Protein AF-A0A9D8RY79-F1 (afdb_monomer_lite)

pLDDT: mean 70.09, std 16.4, range [32.34, 92.25]

Foldseek 3Di:
DVPVVLVVVLVVLCVVLVVVVVVPDDPDDDPVVVVVVLVVDLVSVVVVVVSVLVNVCSVCVVVVNNVVSVVVVCVVVVVSVVVCVVVVCCCVVVVLVVLQVVLVVVLVVLVVVLVVLVVLLVVLVVVLPPPPPDDPVRNVVSVVVNVVSVVVNVVSVVVSVVSLVSHDPVVVVVCVVVVPPPDDPDDDDDDDDPPPPPPPDDDDDD

Secondary structure (DSSP, 8-state):
-HHHHHHHHHHHHHHHHHHHHHHHS-TT--HHHHHHHHHHSHHHHHHHHHHHHHHHHHHHHHTT-HHHHHHHHHHHHHHHHHHHHHH-THHHHHHHHHHHHHHHHHHHHHHHHHHHHHHHHHHHHHHHHS-----HHHHHHHHHHHHHHHHHHHHHHHHHHHHHHTS-HHHHHHHHHHHS-SS---S--S----------------

Sequence (206 aa):
MANSDIVIIGAISGLLVGFFLGRLTPKNMGIYVFLRKIYTNLDNFILLISVIVVISSIYCATIGKMEVFASVTINIFGSIVFSWLLTKKSSKIEFKEQEEELALRSYRHINYIESAANTAYKKIEQYLHEDVQLDENAKLMLNSAMDQIKYIQGGINTCKMDWHDMLSDEEKEHYKSSSDDDGSLDETYGTVDVVFPDTGVNQEDA

Radius of gyration: 34.03 Å; chains: 1; bounding box: 73×41×95 Å

Structure (mmCIF, N/CA/C/O backbone):
data_AF-A0A9D8RY79-F1
#
_entry.id   AF-A0A9D8RY79-F1
#
loop_
_atom_site.group_PDB
_atom_site.id
_atom_site.type_symbol
_atom_site.label_atom_id
_atom_site.label_alt_id
_atom_site.label_comp_id
_atom_site.label_asym_id
_atom_site.label_entity_id
_atom_site.label_seq_id
_atom_site.pdbx_PDB_ins_code
_atom_site.Cartn_x
_atom_site.Cartn_y
_atom_site.Cartn_z
_atom_site.occupancy
_atom_site.B_iso_or_equiv
_atom_site.auth_seq_id
_atom_site.auth_comp_id
_atom_site.auth_asym_id
_atom_site.auth_atom_id
_atom_site.pdbx_PDB_model_num
ATOM 1 N N . MET A 1 1 ? 38.298 -12.002 -55.864 1.00 47.72 1 MET A N 1
ATOM 2 C CA . MET A 1 1 ? 36.824 -12.111 -55.857 1.00 47.72 1 MET A CA 1
ATOM 3 C C . MET A 1 1 ? 36.197 -11.673 -54.531 1.00 47.72 1 MET A C 1
ATOM 5 O O . MET A 1 1 ? 35.171 -11.031 -54.585 1.00 47.72 1 MET A O 1
ATOM 9 N N . ALA A 1 2 ? 36.826 -11.875 -53.363 1.00 50.69 2 ALA A N 1
ATOM 10 C CA . ALA A 1 2 ? 36.231 -11.500 -52.067 1.00 50.69 2 ALA A CA 1
ATOM 11 C C . ALA A 1 2 ? 35.995 -9.986 -51.820 1.00 50.69 2 ALA A C 1
ATOM 13 O O . ALA A 1 2 ? 35.077 -9.625 -51.095 1.00 50.69 2 ALA A O 1
ATOM 14 N N . ASN A 1 3 ? 36.782 -9.083 -52.423 1.00 55.97 3 ASN A N 1
ATOM 15 C CA . ASN A 1 3 ? 36.668 -7.642 -52.139 1.00 55.97 3 ASN A CA 1
ATOM 16 C C . ASN A 1 3 ? 35.466 -6.961 -52.815 1.00 55.97 3 ASN A C 1
ATOM 18 O O . ASN A 1 3 ? 34.963 -5.977 -52.282 1.00 55.97 3 ASN A O 1
ATOM 22 N N . SER A 1 4 ? 34.999 -7.451 -53.970 1.00 55.12 4 SER A N 1
ATOM 23 C CA . SER A 1 4 ? 33.839 -6.866 -54.663 1.00 55.12 4 SER A CA 1
ATOM 24 C C . SER A 1 4 ? 32.546 -7.131 -53.904 1.00 55.12 4 SER A C 1
ATOM 26 O O . SER A 1 4 ? 31.726 -6.231 -53.753 1.00 55.12 4 SER A O 1
ATOM 28 N N . ASP A 1 5 ? 32.403 -8.334 -53.358 1.00 54.84 5 ASP A N 1
ATOM 29 C CA . ASP A 1 5 ? 31.172 -8.769 -52.699 1.00 54.84 5 ASP A CA 1
ATOM 30 C C . ASP A 1 5 ? 30.990 -8.047 -51.356 1.00 54.84 5 ASP A C 1
ATOM 32 O O . ASP A 1 5 ? 29.888 -7.625 -51.014 1.00 54.84 5 ASP A O 1
ATOM 36 N N . ILE A 1 6 ? 32.094 -7.781 -50.649 1.00 58.88 6 ILE A N 1
ATOM 37 C CA . ILE A 1 6 ? 32.116 -6.976 -49.419 1.00 58.88 6 ILE A CA 1
A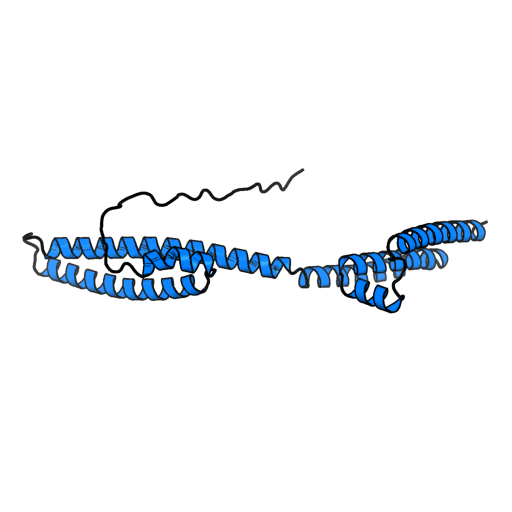TOM 38 C C . ILE A 1 6 ? 31.671 -5.532 -49.688 1.00 58.88 6 ILE A C 1
ATOM 40 O O . ILE A 1 6 ? 30.885 -4.971 -48.923 1.00 58.88 6 ILE A O 1
ATOM 44 N N . VAL A 1 7 ? 32.145 -4.928 -50.781 1.00 61.75 7 VAL A N 1
ATOM 45 C CA . VAL A 1 7 ? 31.776 -3.553 -51.152 1.00 61.75 7 VAL A CA 1
ATOM 46 C C . VAL A 1 7 ? 30.303 -3.476 -51.552 1.00 61.75 7 VAL A C 1
ATOM 48 O O . VAL A 1 7 ? 29.615 -2.533 -51.167 1.00 61.75 7 VAL A O 1
ATOM 51 N N . ILE A 1 8 ? 29.797 -4.482 -52.267 1.00 66.75 8 ILE A N 1
ATOM 52 C CA . ILE A 1 8 ? 28.393 -4.551 -52.688 1.00 66.75 8 ILE A CA 1
ATOM 53 C C . ILE A 1 8 ? 27.470 -4.718 -51.475 1.00 66.75 8 ILE A C 1
ATOM 55 O O . ILE A 1 8 ? 26.489 -3.986 -51.350 1.00 66.75 8 ILE A O 1
ATOM 59 N N . ILE A 1 9 ? 27.801 -5.618 -50.545 1.00 66.38 9 ILE A N 1
ATOM 60 C CA . ILE A 1 9 ? 27.003 -5.839 -49.331 1.00 66.38 9 ILE A CA 1
ATOM 61 C C . ILE A 1 9 ? 27.017 -4.589 -48.443 1.00 66.38 9 ILE A C 1
ATOM 63 O O . ILE A 1 9 ? 25.953 -4.147 -48.013 1.00 66.38 9 ILE A O 1
ATOM 67 N N . GLY A 1 10 ? 28.186 -3.970 -48.241 1.00 66.31 10 GLY A N 1
ATOM 68 C CA . GLY A 1 10 ? 28.314 -2.722 -47.483 1.00 66.31 10 GLY A CA 1
ATOM 69 C C . GLY A 1 10 ? 27.538 -1.556 -48.107 1.00 66.31 10 GLY A C 1
ATOM 70 O O . GLY A 1 10 ? 26.912 -0.770 -47.391 1.00 66.31 10 GLY A O 1
ATOM 71 N N . ALA A 1 11 ? 27.521 -1.466 -49.440 1.00 66.12 11 ALA A N 1
ATOM 72 C CA . ALA A 1 11 ? 26.749 -0.460 -50.162 1.00 66.12 11 ALA A CA 1
ATOM 73 C C . ALA A 1 11 ? 25.240 -0.676 -49.992 1.00 66.12 11 ALA A C 1
ATOM 75 O O . ALA A 1 11 ? 24.530 0.275 -49.677 1.00 66.12 11 ALA A O 1
ATOM 76 N N . ILE A 1 12 ? 24.754 -1.914 -50.128 1.00 71.56 12 ILE A N 1
ATOM 77 C CA . ILE A 1 12 ? 23.329 -2.250 -49.977 1.00 71.56 12 ILE A CA 1
ATOM 78 C C . ILE A 1 12 ? 22.862 -2.018 -48.534 1.00 71.56 12 ILE A C 1
ATOM 80 O O . ILE A 1 12 ? 21.813 -1.407 -48.320 1.00 71.56 12 ILE A O 1
ATOM 84 N N . SER A 1 13 ? 23.650 -2.428 -47.535 1.00 64.12 13 SER A N 1
ATOM 85 C CA . SER A 1 13 ? 23.324 -2.193 -46.124 1.00 64.12 13 SER A CA 1
ATOM 86 C C . SER A 1 13 ? 23.344 -0.706 -45.769 1.00 64.12 13 SER A C 1
ATOM 88 O O . SER A 1 13 ? 22.459 -0.235 -45.059 1.00 64.12 13 SER A O 1
ATOM 90 N N . GLY A 1 14 ? 24.310 0.056 -46.295 1.00 66.12 14 GLY A N 1
ATOM 91 C CA . GLY A 1 14 ? 24.381 1.506 -46.102 1.00 66.12 14 GLY A CA 1
ATOM 92 C C . GLY A 1 14 ? 23.198 2.239 -46.738 1.00 66.12 14 GLY A C 1
ATOM 93 O O . GLY A 1 14 ? 22.661 3.170 -46.140 1.00 66.12 14 GLY A O 1
ATOM 94 N N . LEU A 1 15 ? 22.739 1.779 -47.906 1.00 69.56 15 LEU A N 1
ATOM 95 C CA . LEU A 1 15 ? 21.563 2.320 -48.593 1.00 69.56 15 LEU A CA 1
ATOM 96 C C . LEU A 1 15 ? 20.275 2.038 -47.813 1.00 69.56 15 LEU A C 1
ATOM 98 O O . LEU A 1 15 ? 19.454 2.938 -47.656 1.00 69.56 15 LEU A O 1
ATOM 102 N N . LEU A 1 16 ? 20.119 0.827 -47.268 1.00 65.81 16 LEU A N 1
ATOM 103 C CA . LEU A 1 16 ? 18.969 0.459 -46.436 1.00 65.81 16 LEU A CA 1
ATOM 104 C C . LEU A 1 16 ? 18.941 1.249 -45.124 1.00 65.81 16 LEU A C 1
ATOM 106 O O . LEU A 1 16 ? 17.920 1.846 -44.787 1.00 65.81 16 LEU A O 1
ATOM 110 N N . VAL A 1 17 ? 20.069 1.323 -44.417 1.00 64.62 17 VAL A N 1
ATOM 111 C CA . VAL A 1 17 ? 20.192 2.099 -43.174 1.00 64.62 17 VAL A CA 1
ATOM 112 C C . VAL A 1 17 ? 19.962 3.590 -43.435 1.00 64.62 17 VAL A C 1
ATOM 114 O O . VAL A 1 17 ? 19.202 4.230 -42.710 1.00 64.62 17 VAL A O 1
ATOM 117 N N . GLY A 1 18 ? 20.552 4.144 -44.498 1.00 65.00 18 GLY A N 1
ATOM 118 C CA . GLY A 1 18 ? 20.362 5.538 -44.900 1.00 65.00 18 GLY A CA 1
ATOM 119 C C . GLY A 1 18 ? 18.920 5.853 -45.304 1.00 65.00 18 GLY A C 1
ATOM 120 O O . GLY A 1 18 ? 18.397 6.905 -44.942 1.00 65.00 18 GLY A O 1
ATOM 121 N N . PHE A 1 19 ? 18.242 4.926 -45.984 1.00 67.94 19 PHE A N 1
ATOM 122 C CA . PHE A 1 19 ? 16.830 5.053 -46.344 1.00 67.94 19 PHE A CA 1
ATOM 123 C C . PHE A 1 19 ? 15.917 5.045 -45.108 1.00 67.94 19 PHE A C 1
ATOM 125 O O . PHE A 1 19 ? 15.025 5.888 -44.996 1.00 67.94 19 PHE A O 1
ATOM 132 N N . PHE A 1 20 ? 16.167 4.153 -44.145 1.00 59.25 20 PHE A N 1
ATOM 133 C CA . PHE A 1 20 ? 15.417 4.112 -42.886 1.00 59.25 20 PHE A CA 1
ATOM 134 C C . PHE A 1 20 ? 15.670 5.351 -42.016 1.00 59.25 20 PHE A C 1
ATOM 136 O O . PHE A 1 20 ? 14.717 5.960 -41.525 1.00 59.25 20 PHE A O 1
ATOM 143 N N . LEU A 1 21 ? 16.925 5.791 -41.890 1.00 56.72 21 LEU A N 1
ATOM 144 C CA . LEU A 1 21 ? 17.282 7.013 -41.161 1.00 56.72 21 LEU A CA 1
ATOM 145 C C . LEU A 1 21 ? 16.702 8.273 -41.820 1.00 56.72 21 LEU A C 1
ATOM 147 O O . LEU A 1 21 ? 16.221 9.160 -41.116 1.00 56.72 21 LEU A O 1
ATOM 151 N N . GLY A 1 22 ? 16.682 8.339 -43.154 1.00 57.09 22 GLY A N 1
ATOM 152 C CA . GLY A 1 22 ? 16.083 9.435 -43.923 1.00 57.09 22 GLY A CA 1
ATOM 153 C C . GLY A 1 22 ? 14.554 9.497 -43.835 1.00 57.09 22 GLY A C 1
ATOM 154 O O . GLY A 1 22 ? 13.968 10.568 -43.974 1.00 57.09 22 GLY A O 1
ATOM 155 N N . ARG A 1 23 ? 13.893 8.363 -43.572 1.00 61.25 23 ARG A N 1
ATOM 156 C CA . ARG A 1 23 ? 12.439 8.298 -43.362 1.00 61.25 23 ARG A CA 1
ATOM 157 C C . ARG A 1 23 ? 12.035 8.648 -41.926 1.00 61.25 23 ARG A C 1
ATOM 159 O O . ARG A 1 23 ? 10.941 9.163 -41.718 1.00 61.25 23 ARG A O 1
ATOM 166 N N . LEU A 1 24 ? 12.910 8.385 -40.953 1.00 55.56 24 LEU A N 1
ATOM 167 C CA . LEU A 1 24 ? 12.693 8.676 -39.530 1.00 55.56 24 LEU A CA 1
ATOM 168 C C . LEU A 1 24 ? 13.125 10.092 -39.119 1.00 55.56 24 LEU A C 1
ATOM 170 O O . LEU A 1 24 ? 12.699 10.588 -38.075 1.00 55.56 24 LEU A O 1
ATOM 174 N N . THR A 1 25 ? 13.953 10.765 -39.919 1.00 53.75 25 THR A N 1
ATOM 175 C CA . THR A 1 25 ? 14.357 12.150 -39.656 1.00 53.75 25 THR A CA 1
ATOM 176 C C . THR A 1 25 ? 13.259 13.120 -40.111 1.00 53.75 25 THR A C 1
ATOM 178 O O . THR A 1 25 ? 12.939 13.188 -41.299 1.00 53.75 25 THR A O 1
ATOM 181 N N . PRO A 1 26 ? 12.656 13.915 -39.205 1.00 54.50 26 PRO A N 1
ATOM 182 C CA . PRO A 1 26 ? 11.773 14.993 -39.627 1.00 54.50 26 PRO A CA 1
ATOM 183 C C . PRO A 1 26 ? 12.598 16.007 -40.428 1.00 54.50 26 PRO A C 1
ATOM 185 O O . PRO A 1 26 ? 13.645 16.457 -39.964 1.00 54.50 26 PRO A O 1
ATOM 188 N N . LYS A 1 27 ? 12.111 16.369 -41.622 1.00 54.19 27 LYS A N 1
ATOM 189 C CA . LYS A 1 27 ? 12.829 17.117 -42.675 1.00 54.19 27 LYS A CA 1
ATOM 190 C C . LYS A 1 27 ? 13.473 18.458 -42.271 1.00 54.19 27 LYS A C 1
ATOM 192 O O . LYS A 1 27 ? 14.173 19.022 -43.095 1.00 54.19 27 LYS A O 1
ATOM 197 N N . ASN A 1 28 ? 13.289 18.946 -41.041 1.00 54.97 28 ASN A N 1
ATOM 198 C CA . ASN A 1 28 ? 13.774 20.247 -40.563 1.00 54.97 28 ASN A CA 1
ATOM 199 C C . ASN A 1 28 ? 14.343 20.228 -39.123 1.00 54.97 28 ASN A C 1
ATOM 201 O O . ASN A 1 28 ? 14.249 21.230 -38.417 1.00 54.97 28 ASN A O 1
ATOM 205 N N . MET A 1 29 ? 14.921 19.121 -38.639 1.00 57.78 29 MET A N 1
ATOM 206 C CA . MET A 1 29 ? 15.649 19.129 -37.354 1.00 57.78 29 MET A CA 1
ATOM 207 C C . MET A 1 29 ? 17.159 19.021 -37.554 1.00 57.78 29 MET A C 1
ATOM 209 O O . MET A 1 29 ? 17.646 18.121 -38.231 1.00 57.78 29 MET A O 1
ATOM 213 N N . GLY A 1 30 ? 17.908 19.922 -36.912 1.00 62.78 30 GLY A N 1
ATOM 214 C CA . GLY A 1 30 ? 19.363 19.820 -36.837 1.00 62.78 30 GLY A CA 1
ATOM 215 C C . GLY A 1 30 ? 19.792 18.529 -36.134 1.00 62.78 30 GLY A C 1
ATOM 216 O O . GLY A 1 30 ? 19.158 18.104 -35.165 1.00 62.78 30 GLY A O 1
ATOM 217 N N . ILE A 1 31 ? 20.896 17.933 -36.597 1.00 61.12 31 ILE A N 1
ATOM 218 C CA . ILE A 1 31 ? 21.444 16.648 -36.118 1.00 61.12 31 ILE A CA 1
ATOM 219 C C . ILE A 1 31 ? 21.560 16.606 -34.584 1.00 61.12 31 ILE A C 1
ATOM 221 O O . ILE A 1 31 ? 21.260 15.589 -33.968 1.00 61.12 31 ILE A O 1
ATOM 225 N N . TYR A 1 32 ? 21.903 17.730 -33.948 1.00 60.62 32 TYR A N 1
ATOM 226 C CA . TYR A 1 32 ? 22.007 17.839 -32.490 1.00 60.62 32 TYR A CA 1
ATOM 227 C C . TYR A 1 32 ? 20.656 17.702 -31.761 1.00 60.62 32 TYR A C 1
ATOM 229 O O . TYR A 1 32 ? 20.556 17.021 -30.742 1.00 60.62 32 TYR A O 1
ATOM 237 N N . VAL A 1 33 ? 19.589 18.308 -32.295 1.00 64.50 33 VAL A N 1
ATOM 238 C CA . VAL A 1 33 ? 18.230 18.215 -31.728 1.00 64.50 33 VAL A CA 1
ATOM 239 C C . VAL A 1 33 ? 17.666 16.810 -31.928 1.00 64.50 33 VAL A C 1
ATOM 241 O O . VAL A 1 33 ? 17.010 16.273 -31.037 1.00 64.50 33 VAL A O 1
ATOM 244 N N . PHE A 1 34 ? 17.978 16.191 -33.066 1.00 63.12 34 PHE A N 1
ATOM 245 C CA . PHE A 1 34 ? 17.625 14.807 -33.359 1.00 63.12 34 PHE A CA 1
ATOM 246 C C . PHE A 1 34 ? 18.328 13.825 -32.409 1.00 63.12 34 PHE A C 1
ATOM 248 O O . PHE A 1 34 ? 17.653 13.014 -31.784 1.00 63.12 34 PHE A O 1
ATOM 255 N N . LEU A 1 35 ? 19.643 13.964 -32.200 1.00 60.72 35 LEU A N 1
ATOM 256 C CA . LEU A 1 35 ? 20.409 13.157 -31.239 1.00 60.72 35 LEU A CA 1
ATOM 257 C C . LEU A 1 35 ? 19.892 13.321 -29.806 1.00 60.72 35 LEU A C 1
ATOM 259 O O . LEU A 1 35 ? 19.725 12.331 -29.099 1.00 60.72 35 LEU A O 1
ATOM 263 N N . ARG A 1 36 ? 19.566 14.552 -29.388 1.00 62.22 36 ARG A N 1
ATOM 264 C CA . ARG A 1 36 ? 18.966 14.801 -28.071 1.00 62.22 36 ARG A CA 1
ATOM 265 C C . ARG A 1 36 ? 17.606 14.114 -27.943 1.00 62.22 36 ARG A C 1
ATOM 267 O O . ARG A 1 36 ? 17.353 13.449 -26.944 1.00 62.22 36 ARG A O 1
ATOM 274 N N . LYS A 1 37 ? 16.740 14.228 -28.954 1.00 61.81 37 LYS A N 1
ATOM 275 C CA . LYS A 1 37 ? 15.403 13.613 -28.956 1.00 61.81 37 LYS A CA 1
ATOM 276 C C . LYS A 1 37 ? 15.462 12.081 -28.999 1.00 61.81 37 LYS A C 1
ATOM 278 O O . LYS A 1 37 ? 14.644 11.438 -28.350 1.00 61.81 37 LYS A O 1
ATOM 283 N N . ILE A 1 38 ? 16.451 11.516 -29.692 1.00 59.62 38 ILE A N 1
ATOM 284 C CA . ILE A 1 38 ? 16.752 10.080 -29.677 1.00 59.62 38 ILE A CA 1
ATOM 285 C C . ILE A 1 38 ? 17.234 9.639 -28.297 1.00 59.62 38 ILE A C 1
ATOM 287 O O . ILE A 1 38 ? 16.718 8.666 -27.775 1.00 59.62 38 ILE A O 1
ATOM 291 N N . TYR A 1 39 ? 18.160 10.367 -27.669 1.00 58.31 39 TYR A N 1
ATOM 292 C CA . TYR A 1 39 ? 18.656 10.022 -26.332 1.00 58.31 39 TYR A CA 1
ATOM 293 C C . TYR A 1 39 ? 17.560 10.089 -25.255 1.00 58.31 39 TYR A C 1
ATOM 295 O O . TYR A 1 39 ? 17.588 9.344 -24.283 1.00 58.31 39 TYR A O 1
ATOM 303 N N . THR A 1 40 ? 16.573 10.972 -25.431 1.00 60.38 40 THR A N 1
ATOM 304 C CA . THR A 1 40 ? 15.476 11.136 -24.461 1.00 60.38 40 THR A CA 1
ATOM 305 C C . THR A 1 40 ? 14.390 10.060 -24.607 1.00 60.38 40 THR A C 1
ATOM 307 O O . THR A 1 40 ? 13.601 9.864 -23.687 1.00 60.38 40 THR A O 1
ATOM 310 N N . ASN A 1 41 ? 14.319 9.368 -25.749 1.00 63.38 41 ASN A N 1
ATOM 311 C CA . ASN A 1 41 ? 13.326 8.332 -26.019 1.00 63.38 41 ASN A CA 1
ATOM 312 C C . ASN A 1 41 ? 14.024 6.971 -26.137 1.00 63.38 41 ASN A C 1
ATOM 314 O O . ASN A 1 41 ? 14.756 6.714 -27.090 1.00 63.38 41 ASN A O 1
ATOM 318 N N . LEU A 1 42 ? 13.789 6.110 -25.150 1.00 65.00 42 LEU A N 1
ATOM 319 C CA . LEU A 1 42 ? 14.511 4.853 -24.995 1.00 65.00 42 LEU A CA 1
ATOM 320 C C . LEU A 1 42 ? 14.327 3.899 -26.194 1.00 65.00 42 LEU A C 1
ATOM 322 O O . LEU A 1 42 ? 15.292 3.251 -26.594 1.00 65.00 42 LEU A O 1
ATOM 326 N N . ASP A 1 43 ? 13.161 3.899 -26.843 1.00 57.59 43 ASP A N 1
ATOM 327 C CA . ASP A 1 43 ? 12.903 3.078 -28.036 1.00 57.59 43 ASP A CA 1
ATOM 328 C C . ASP A 1 43 ? 13.735 3.549 -29.238 1.00 57.59 43 ASP A C 1
ATOM 330 O O . ASP A 1 43 ? 14.345 2.752 -29.955 1.00 57.59 43 ASP A O 1
ATOM 334 N N . ASN A 1 44 ? 13.847 4.866 -29.426 1.00 61.62 44 ASN A N 1
ATOM 335 C CA . ASN A 1 44 ? 14.683 5.442 -30.481 1.00 61.62 44 ASN A CA 1
ATOM 336 C C . ASN A 1 44 ? 16.184 5.254 -30.204 1.00 61.62 44 ASN A C 1
ATOM 338 O O . ASN A 1 44 ? 16.973 5.117 -31.142 1.00 61.62 44 ASN A O 1
ATOM 342 N N . PHE A 1 45 ? 16.590 5.238 -28.933 1.00 66.31 45 PHE A N 1
ATOM 343 C CA . PHE A 1 45 ? 17.964 4.951 -28.519 1.00 66.31 45 PHE A CA 1
ATOM 344 C C . PHE A 1 45 ? 18.358 3.497 -28.811 1.00 66.31 45 PHE A C 1
ATOM 346 O O . PHE A 1 45 ? 19.436 3.253 -29.359 1.00 66.31 45 PHE A O 1
ATOM 353 N N . ILE A 1 46 ? 17.462 2.542 -28.537 1.00 68.19 46 ILE A N 1
ATOM 354 C CA . ILE A 1 46 ? 17.641 1.128 -28.902 1.00 68.19 46 ILE A CA 1
ATOM 355 C C . ILE A 1 46 ? 17.783 0.984 -30.423 1.00 68.19 46 ILE A C 1
ATOM 357 O O . ILE A 1 46 ? 18.685 0.290 -30.897 1.00 68.19 46 ILE A O 1
ATOM 361 N N . LEU A 1 47 ? 16.956 1.694 -31.196 1.00 69.44 47 LEU A N 1
ATOM 362 C CA . LEU A 1 47 ? 17.023 1.683 -32.659 1.00 69.44 47 LEU A CA 1
ATOM 363 C C . LEU A 1 47 ? 18.381 2.213 -33.159 1.00 69.44 47 LEU A C 1
ATOM 365 O O . LEU A 1 47 ? 19.025 1.571 -33.988 1.00 69.44 47 LEU A O 1
ATOM 369 N N . LEU A 1 48 ? 18.887 3.317 -32.602 1.00 70.00 48 LEU A N 1
ATOM 370 C CA . LEU A 1 48 ? 20.207 3.857 -32.953 1.00 70.00 48 LEU A CA 1
ATOM 371 C C . LEU A 1 48 ? 21.352 2.885 -32.616 1.00 70.00 48 LEU A C 1
ATOM 373 O O . LEU A 1 48 ? 22.245 2.678 -33.439 1.00 70.00 48 LEU A O 1
ATOM 377 N N . ILE A 1 49 ? 21.313 2.247 -31.444 1.00 72.31 49 ILE A N 1
ATOM 378 C CA . ILE A 1 49 ? 22.313 1.243 -31.056 1.00 72.31 49 ILE A CA 1
ATOM 379 C C . ILE A 1 49 ? 22.266 0.034 -31.990 1.00 72.31 49 ILE A C 1
ATOM 381 O O . ILE A 1 49 ? 23.319 -0.442 -32.408 1.00 72.31 49 ILE A O 1
ATOM 385 N N . SER A 1 50 ? 21.075 -0.422 -32.388 1.00 70.25 50 SER A N 1
ATOM 386 C CA . SER A 1 50 ? 20.935 -1.546 -33.320 1.00 70.25 50 SER A CA 1
ATOM 387 C C . SER A 1 50 ? 21.593 -1.262 -34.677 1.00 70.25 50 SER A C 1
ATOM 389 O O . SER A 1 50 ? 22.296 -2.116 -35.215 1.00 70.25 50 SER A O 1
ATOM 391 N N . VAL A 1 51 ? 21.476 -0.030 -35.186 1.00 71.50 51 VAL A N 1
ATOM 392 C CA . VAL A 1 51 ? 22.137 0.401 -36.427 1.00 71.50 51 VAL A CA 1
ATOM 393 C C . VAL A 1 51 ? 23.659 0.400 -36.278 1.00 71.50 51 VAL A C 1
ATOM 395 O O . VAL A 1 51 ? 24.365 -0.084 -37.164 1.00 71.50 51 VAL A O 1
ATOM 398 N N . ILE A 1 52 ? 24.175 0.899 -35.151 1.00 75.88 52 ILE A N 1
ATOM 399 C CA . ILE A 1 52 ? 25.616 0.899 -34.862 1.00 75.88 52 ILE A CA 1
ATOM 400 C C . ILE A 1 52 ? 26.145 -0.538 -34.786 1.00 75.88 52 ILE A C 1
ATOM 402 O O . ILE A 1 52 ? 27.169 -0.840 -35.395 1.00 75.88 52 ILE A O 1
ATOM 406 N N . VAL A 1 53 ? 25.423 -1.440 -34.118 1.00 75.94 53 VAL A N 1
ATOM 407 C CA . VAL A 1 53 ? 25.783 -2.862 -34.007 1.00 75.94 53 VAL A CA 1
ATOM 408 C C . VAL A 1 53 ? 25.827 -3.527 -35.383 1.00 75.94 53 VAL A C 1
ATOM 410 O O . VAL A 1 53 ? 26.775 -4.255 -35.666 1.00 75.94 53 VAL A O 1
ATOM 413 N N . VAL A 1 54 ? 24.872 -3.247 -36.274 1.00 72.81 54 VAL A N 1
ATOM 414 C CA . VAL A 1 54 ? 24.880 -3.787 -37.647 1.00 72.81 54 VAL A CA 1
ATOM 415 C C . VAL A 1 54 ? 26.098 -3.291 -38.435 1.00 72.81 54 VAL A C 1
ATOM 417 O O . VAL A 1 54 ? 26.791 -4.093 -39.060 1.00 72.81 54 VAL A O 1
ATOM 420 N N . ILE A 1 55 ? 26.417 -1.994 -38.367 1.00 71.81 55 ILE A N 1
ATOM 421 C CA . ILE A 1 55 ? 27.596 -1.421 -39.043 1.00 71.81 55 ILE A CA 1
ATOM 422 C C . ILE A 1 55 ? 28.893 -2.031 -38.487 1.00 71.81 55 ILE A C 1
ATOM 424 O O . ILE A 1 55 ? 29.778 -2.425 -39.251 1.00 71.81 55 ILE A O 1
ATOM 428 N N . SER A 1 56 ? 28.999 -2.160 -37.163 1.00 70.31 56 SER A N 1
ATOM 429 C CA . SER A 1 56 ? 30.146 -2.783 -36.502 1.00 70.31 56 SER A CA 1
ATOM 430 C C . SER A 1 56 ? 30.262 -4.279 -36.808 1.00 70.31 56 SER A C 1
ATOM 432 O O . SER A 1 56 ? 31.377 -4.770 -36.955 1.00 70.31 56 SER A O 1
ATOM 434 N N . SER A 1 57 ? 29.146 -4.990 -36.982 1.00 71.75 57 SER A N 1
ATOM 435 C CA . SER A 1 57 ? 29.135 -6.403 -37.375 1.00 71.75 57 SER A CA 1
ATOM 436 C C . SER A 1 57 ? 29.724 -6.598 -38.769 1.00 71.75 57 SER A C 1
ATOM 438 O O . SER A 1 57 ? 30.593 -7.448 -38.953 1.00 71.75 57 SER A O 1
ATOM 440 N N . ILE A 1 58 ? 29.333 -5.754 -39.728 1.00 69.06 58 ILE A N 1
ATOM 441 C CA . ILE A 1 58 ? 29.874 -5.784 -41.092 1.00 69.06 58 ILE A CA 1
ATOM 442 C C . ILE A 1 58 ? 31.381 -5.492 -41.068 1.00 69.06 58 ILE A C 1
ATOM 444 O O . ILE A 1 58 ? 32.154 -6.216 -41.689 1.00 69.06 58 ILE A O 1
ATOM 448 N N . TYR A 1 59 ? 31.826 -4.491 -40.303 1.00 71.44 59 TYR A N 1
ATOM 449 C CA . TYR A 1 59 ? 33.249 -4.155 -40.176 1.00 71.44 59 TYR A CA 1
ATOM 450 C C . TYR A 1 59 ? 34.080 -5.238 -39.459 1.00 71.44 59 TYR A C 1
ATOM 452 O O . TYR A 1 59 ? 35.208 -5.527 -39.846 1.00 71.44 59 TYR A O 1
ATOM 460 N N . CYS A 1 60 ? 33.551 -5.880 -38.418 1.00 69.25 60 CYS A N 1
ATOM 461 C CA . CYS A 1 60 ? 34.258 -6.968 -37.735 1.00 69.25 60 CYS A CA 1
ATOM 462 C C . CYS A 1 60 ? 34.277 -8.266 -38.558 1.00 69.25 60 CYS A C 1
ATOM 464 O O . CYS A 1 60 ? 35.248 -9.025 -38.459 1.00 69.25 60 CYS A O 1
ATOM 466 N N . ALA A 1 61 ? 33.267 -8.487 -39.408 1.00 66.75 61 ALA A N 1
ATOM 467 C CA . ALA A 1 61 ? 33.235 -9.587 -40.367 1.00 66.75 61 ALA A CA 1
ATOM 468 C C . ALA A 1 61 ? 34.329 -9.452 -41.436 1.00 66.75 61 ALA A C 1
ATOM 470 O O . ALA A 1 61 ? 34.956 -10.451 -41.783 1.00 66.75 61 ALA A O 1
ATOM 471 N N . THR A 1 62 ? 34.640 -8.234 -41.901 1.00 66.50 62 THR A N 1
ATOM 472 C CA . THR A 1 62 ? 35.728 -8.022 -42.879 1.00 66.50 62 THR A CA 1
ATOM 473 C C . THR A 1 62 ? 37.124 -8.262 -42.301 1.00 66.50 62 THR A C 1
ATOM 475 O O . THR A 1 62 ? 38.035 -8.620 -43.043 1.00 66.50 62 THR A O 1
ATOM 478 N N . ILE A 1 63 ? 37.301 -8.113 -40.984 1.00 75.69 63 ILE A N 1
ATOM 479 C CA . ILE A 1 63 ? 38.581 -8.328 -40.281 1.00 75.69 63 ILE A CA 1
ATOM 480 C C . ILE A 1 63 ? 38.693 -9.768 -39.733 1.00 75.69 63 ILE A C 1
ATOM 482 O O . ILE A 1 63 ? 39.739 -10.161 -39.218 1.00 75.69 63 ILE A O 1
ATOM 486 N N . GLY A 1 64 ? 37.632 -10.578 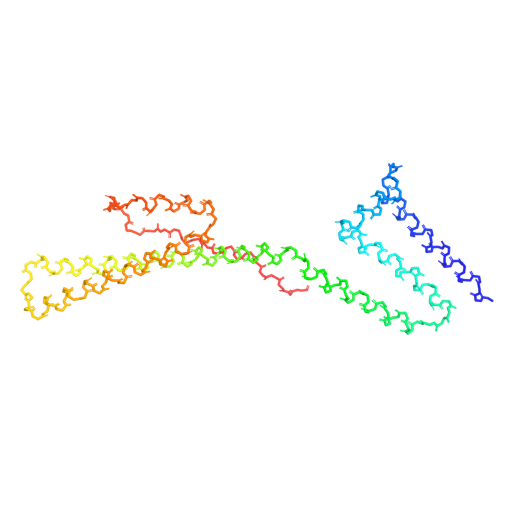-39.844 1.00 70.69 64 GLY A N 1
ATOM 487 C CA . GLY A 1 64 ? 37.607 -11.962 -39.358 1.00 70.69 64 GLY A CA 1
ATOM 488 C C . GLY A 1 64 ? 37.588 -12.093 -37.829 1.00 70.69 64 GLY A C 1
ATOM 489 O O . GLY A 1 64 ? 37.934 -13.144 -37.300 1.00 70.69 64 GLY A O 1
ATOM 490 N N . LYS A 1 65 ? 37.191 -11.042 -37.097 1.00 74.19 65 LYS A N 1
ATOM 491 C CA . LYS A 1 65 ? 37.175 -10.998 -35.618 1.00 74.19 65 LYS A CA 1
ATOM 492 C C . LYS A 1 65 ? 35.754 -11.079 -35.051 1.00 74.19 65 LYS A C 1
ATOM 494 O O . LYS A 1 65 ? 35.351 -10.255 -34.230 1.00 74.19 65 LYS A O 1
ATOM 499 N N . MET A 1 66 ? 34.989 -12.073 -35.496 1.00 72.06 66 MET A N 1
ATOM 500 C CA . MET A 1 66 ? 33.575 -12.229 -35.124 1.00 72.06 66 MET A CA 1
ATOM 501 C C . MET A 1 66 ? 33.370 -12.629 -33.656 1.00 72.06 66 MET A C 1
ATOM 503 O O . MET A 1 66 ? 32.422 -12.160 -33.033 1.00 72.06 66 MET A O 1
ATOM 507 N N . GLU A 1 67 ? 34.273 -13.423 -33.073 1.00 73.56 67 GLU A N 1
ATOM 508 C CA . GLU A 1 67 ? 34.168 -13.862 -31.670 1.00 73.56 67 GLU A CA 1
ATOM 509 C C . GLU A 1 67 ? 34.282 -12.691 -30.681 1.00 73.56 67 GLU A C 1
ATOM 511 O O . GLU A 1 67 ? 33.481 -12.560 -29.755 1.00 73.56 67 GLU A O 1
ATOM 516 N N . VAL A 1 68 ? 35.234 -11.783 -30.923 1.00 73.81 68 VAL A N 1
ATOM 517 C CA . VAL A 1 68 ? 35.431 -10.580 -30.098 1.00 73.81 68 VAL A CA 1
ATOM 518 C C . VAL A 1 68 ? 34.226 -9.644 -30.218 1.00 73.81 68 VAL A C 1
ATOM 520 O O . VAL A 1 68 ? 33.762 -9.095 -29.222 1.00 73.81 68 VAL A O 1
ATOM 523 N N . PHE A 1 69 ? 33.677 -9.498 -31.426 1.00 76.19 69 PHE A N 1
ATOM 524 C CA . PHE A 1 69 ? 32.482 -8.693 -31.661 1.00 76.19 69 PHE A CA 1
ATOM 525 C C . PHE A 1 69 ? 31.242 -9.267 -30.960 1.00 76.19 69 PHE A C 1
ATOM 527 O O . PHE A 1 69 ? 30.497 -8.515 -30.329 1.00 76.19 69 PHE A O 1
ATOM 534 N N . ALA A 1 70 ? 31.039 -10.585 -31.020 1.00 71.25 70 ALA A N 1
ATOM 535 C CA . ALA A 1 70 ? 29.931 -11.257 -30.346 1.00 71.25 70 ALA A CA 1
ATOM 536 C C . ALA A 1 70 ? 29.989 -11.055 -28.823 1.00 71.25 70 ALA A C 1
ATOM 538 O O . ALA A 1 70 ? 28.988 -10.669 -28.221 1.00 71.25 70 ALA A O 1
ATOM 539 N N . SER A 1 71 ? 31.167 -11.218 -28.208 1.00 74.00 71 SER A N 1
ATOM 540 C CA . SER A 1 71 ? 31.348 -10.988 -26.767 1.00 74.00 71 SER A CA 1
ATOM 541 C C . SER A 1 71 ? 31.041 -9.542 -26.359 1.00 74.00 71 SER A C 1
ATOM 543 O O . SER A 1 71 ? 30.299 -9.309 -25.402 1.00 74.00 71 SER A O 1
ATOM 545 N N . VAL A 1 72 ? 31.552 -8.559 -27.106 1.00 77.69 72 VAL A N 1
ATOM 546 C CA . VAL A 1 72 ? 31.299 -7.135 -26.832 1.00 77.69 72 VAL A CA 1
ATOM 547 C C . VAL A 1 72 ? 29.818 -6.792 -27.006 1.00 77.69 72 VAL A C 1
ATOM 549 O O . VAL A 1 72 ? 29.244 -6.095 -26.170 1.00 77.69 72 VAL A O 1
ATOM 552 N N . THR A 1 73 ? 29.181 -7.318 -28.052 1.00 77.75 73 THR A N 1
ATOM 553 C CA . THR A 1 73 ? 27.765 -7.066 -28.348 1.00 77.75 73 THR A CA 1
ATOM 554 C C . THR A 1 73 ? 26.860 -7.621 -27.253 1.00 77.75 73 THR A C 1
ATOM 556 O O . THR A 1 73 ? 25.981 -6.904 -26.782 1.00 77.75 73 THR A O 1
ATOM 559 N N . ILE A 1 74 ? 27.105 -8.850 -26.788 1.00 76.31 74 ILE A N 1
ATOM 560 C CA . ILE A 1 74 ? 26.336 -9.460 -25.693 1.00 76.31 74 ILE A CA 1
ATOM 561 C C . ILE A 1 74 ? 26.473 -8.642 -24.406 1.00 76.31 74 ILE A C 1
ATOM 563 O O . ILE A 1 74 ? 25.468 -8.386 -23.750 1.00 76.31 74 ILE A O 1
ATOM 567 N N . ASN A 1 75 ? 27.679 -8.180 -24.066 1.00 75.75 75 ASN A N 1
ATOM 568 C CA . ASN A 1 75 ? 27.882 -7.356 -22.872 1.00 75.75 75 ASN A CA 1
ATOM 569 C C . ASN A 1 75 ? 27.130 -6.021 -22.957 1.00 75.75 75 ASN A C 1
ATOM 571 O O . ASN A 1 75 ? 26.457 -5.633 -22.004 1.00 75.75 75 ASN A O 1
ATOM 575 N N . ILE A 1 76 ? 27.192 -5.342 -24.106 1.00 79.38 76 ILE A N 1
ATOM 576 C CA . ILE A 1 76 ? 26.499 -4.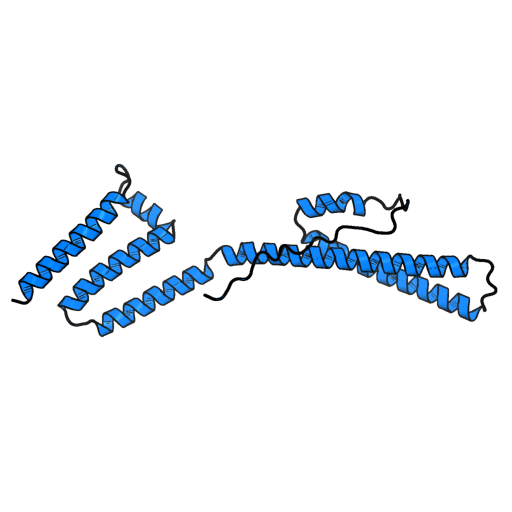065 -24.318 1.00 79.38 76 ILE A CA 1
ATOM 577 C C . ILE A 1 76 ? 24.978 -4.258 -24.274 1.00 79.38 76 ILE A C 1
ATOM 579 O O . ILE A 1 76 ? 24.295 -3.539 -23.545 1.00 79.38 76 ILE A O 1
ATOM 583 N N . PHE A 1 77 ? 24.440 -5.245 -24.996 1.00 77.69 77 PHE A N 1
ATOM 584 C CA . PHE A 1 77 ? 23.006 -5.547 -24.961 1.00 77.69 77 PHE A CA 1
ATOM 585 C C . PHE A 1 77 ? 22.548 -5.987 -23.573 1.00 77.69 77 PHE A C 1
ATOM 587 O O . PHE A 1 77 ? 21.511 -5.520 -23.115 1.00 77.69 77 PHE A O 1
ATOM 594 N N . GLY A 1 78 ? 23.331 -6.812 -22.876 1.00 76.50 78 GLY A N 1
ATOM 595 C CA . GLY A 1 78 ? 23.058 -7.216 -21.501 1.00 76.50 78 GLY A CA 1
ATOM 596 C C . GLY A 1 78 ? 22.941 -6.011 -20.572 1.00 76.50 78 GLY A C 1
ATOM 597 O O . GLY A 1 78 ? 21.946 -5.885 -19.864 1.00 76.50 78 GLY A O 1
ATOM 598 N N . SER A 1 79 ? 23.889 -5.071 -20.627 1.00 78.50 79 SER A N 1
ATOM 599 C CA . SER A 1 79 ? 23.827 -3.837 -19.831 1.00 78.50 79 SER A CA 1
ATOM 600 C C . SER A 1 79 ? 22.630 -2.950 -20.188 1.00 78.50 79 SER A C 1
ATOM 602 O O . SER A 1 79 ? 22.002 -2.399 -19.287 1.00 78.50 79 SER A O 1
ATOM 604 N N . ILE A 1 80 ? 22.277 -2.825 -21.472 1.00 77.25 80 ILE A N 1
ATOM 605 C CA . ILE A 1 80 ? 21.118 -2.028 -21.910 1.00 77.25 80 ILE A CA 1
ATOM 606 C C . ILE A 1 80 ? 19.811 -2.668 -21.443 1.00 77.25 80 ILE A C 1
ATOM 608 O O . ILE A 1 80 ? 18.963 -1.966 -20.900 1.00 77.25 80 ILE A O 1
ATOM 612 N N . VAL A 1 81 ? 19.656 -3.984 -21.606 1.00 75.38 81 VAL A N 1
ATOM 613 C CA . VAL A 1 81 ? 18.470 -4.728 -21.160 1.00 75.38 81 VAL A CA 1
ATOM 614 C C . VAL A 1 81 ? 18.337 -4.659 -19.642 1.00 75.38 81 VAL A C 1
ATOM 616 O O . VAL A 1 81 ? 17.254 -4.355 -19.152 1.00 75.38 81 VAL A O 1
ATOM 619 N N . PHE A 1 82 ? 19.425 -4.842 -18.888 1.00 71.00 82 PHE A N 1
ATOM 620 C CA . PHE A 1 82 ? 19.408 -4.669 -17.433 1.00 71.00 82 PHE A CA 1
ATOM 621 C C . PHE A 1 82 ? 19.043 -3.239 -17.026 1.00 71.00 82 PHE A C 1
ATOM 623 O O . PHE A 1 82 ? 18.186 -3.042 -16.169 1.00 71.00 82 PHE A O 1
ATOM 630 N N . SER A 1 83 ? 19.640 -2.227 -17.659 1.00 73.19 83 SER A N 1
ATOM 631 C CA . SER A 1 83 ? 19.320 -0.827 -17.371 1.00 73.19 83 SER A CA 1
ATOM 632 C C . SER A 1 83 ? 17.874 -0.489 -17.742 1.00 73.19 83 SER A C 1
ATOM 634 O O . SER A 1 83 ? 17.230 0.283 -17.035 1.00 73.19 83 SER A O 1
ATOM 636 N N . TRP A 1 84 ? 17.337 -1.074 -18.814 1.00 70.19 84 TRP A N 1
ATOM 637 C CA . TRP A 1 84 ? 15.940 -0.927 -19.210 1.00 70.19 84 TRP A CA 1
ATOM 638 C C . TRP A 1 84 ? 14.988 -1.604 -18.224 1.00 70.19 84 TRP A C 1
ATOM 640 O O . TRP A 1 84 ? 14.039 -0.959 -17.787 1.00 70.19 84 TRP A O 1
ATOM 650 N N . LEU A 1 85 ? 15.274 -2.841 -17.804 1.00 64.31 85 LEU A N 1
ATOM 651 C CA . LEU A 1 85 ? 14.514 -3.548 -16.768 1.00 64.31 85 LEU A CA 1
ATOM 652 C C . LEU A 1 85 ? 14.466 -2.741 -15.464 1.00 64.31 85 LEU A C 1
ATOM 654 O O . LEU A 1 85 ? 13.398 -2.594 -14.878 1.00 64.31 85 LEU A O 1
ATOM 658 N N . LEU A 1 86 ? 15.590 -2.140 -15.059 1.00 63.41 86 LEU A N 1
ATOM 659 C CA . LEU A 1 86 ? 15.659 -1.275 -13.876 1.00 63.41 86 LEU A CA 1
ATOM 660 C C . LEU A 1 86 ? 14.927 0.067 -14.053 1.00 63.41 86 LEU A C 1
ATOM 662 O O . LEU A 1 86 ? 14.469 0.653 -13.074 1.00 63.41 86 LEU A O 1
ATOM 666 N N . THR A 1 87 ? 14.816 0.572 -15.286 1.00 64.06 87 THR A N 1
ATOM 667 C CA . THR A 1 87 ? 14.202 1.881 -15.588 1.00 64.06 87 THR A CA 1
ATOM 668 C C . THR A 1 87 ? 12.729 1.769 -15.994 1.00 64.06 87 THR A C 1
ATOM 670 O O . THR A 1 87 ? 12.046 2.793 -16.083 1.00 64.06 87 THR A O 1
ATOM 673 N N . LYS A 1 88 ? 12.205 0.559 -16.242 1.00 61.28 88 LYS A N 1
ATOM 674 C CA . LYS A 1 88 ? 10.818 0.336 -16.666 1.00 61.28 88 LYS A CA 1
ATOM 675 C C . LYS A 1 88 ? 9.868 0.882 -15.593 1.00 61.28 88 LYS A C 1
ATOM 677 O O . LYS A 1 88 ? 9.569 0.214 -14.612 1.00 61.28 88 LYS A O 1
ATOM 682 N N . LYS A 1 89 ? 9.358 2.102 -15.818 1.00 51.91 89 LYS A N 1
ATOM 683 C CA . LYS A 1 89 ? 8.363 2.801 -14.979 1.00 51.91 89 LYS A CA 1
ATOM 684 C C . LYS A 1 89 ? 7.138 1.943 -14.635 1.00 51.91 89 LYS A C 1
ATOM 686 O O . LYS A 1 89 ? 6.520 2.213 -13.612 1.00 51.91 89 LYS A O 1
ATOM 691 N N . SER A 1 90 ? 6.844 0.923 -15.453 1.00 55.41 90 SER A N 1
ATOM 692 C CA . SER A 1 90 ? 5.866 -0.142 -15.182 1.00 55.41 90 SER A CA 1
ATOM 693 C C . SER A 1 90 ? 5.982 -0.650 -13.753 1.00 55.41 90 SER A C 1
ATOM 695 O O . SER A 1 90 ? 4.994 -0.611 -13.047 1.00 55.41 90 SER A O 1
ATOM 697 N N . SER A 1 91 ? 7.186 -0.971 -13.265 1.00 57.97 91 SER A N 1
ATOM 698 C CA . SER A 1 91 ? 7.336 -1.559 -11.929 1.00 57.97 91 SER A CA 1
ATOM 699 C C . SER A 1 91 ? 6.947 -0.620 -10.794 1.00 57.97 91 SER A C 1
ATOM 701 O O . SER A 1 91 ? 6.615 -1.096 -9.726 1.00 57.97 91 SER A O 1
ATOM 703 N N . LYS A 1 92 ? 6.979 0.704 -10.987 1.00 65.94 92 LYS A N 1
ATOM 704 C CA . LYS A 1 92 ? 6.577 1.660 -9.943 1.00 65.94 92 LYS A CA 1
ATOM 705 C C . LYS A 1 92 ? 5.090 1.979 -9.974 1.00 65.94 92 LYS A C 1
ATOM 707 O O . LYS A 1 92 ? 4.532 2.259 -8.924 1.00 65.94 92 LYS A O 1
ATOM 712 N N . ILE A 1 93 ? 4.490 2.020 -11.162 1.00 74.31 93 ILE A N 1
ATOM 713 C CA . ILE A 1 93 ? 3.054 2.284 -11.315 1.00 74.31 93 ILE A CA 1
ATOM 714 C C . ILE A 1 93 ? 2.282 1.027 -10.924 1.00 74.31 93 ILE A C 1
ATOM 716 O O . ILE A 1 93 ? 1.451 1.093 -10.036 1.00 74.31 93 ILE A O 1
ATOM 720 N N . GLU A 1 94 ? 2.674 -0.122 -11.467 1.00 74.50 94 GLU A N 1
ATOM 721 C CA . GLU A 1 94 ? 2.106 -1.433 -11.147 1.00 74.50 94 GLU A CA 1
ATOM 722 C C . GLU A 1 94 ? 2.281 -1.783 -9.664 1.00 74.50 94 GLU A C 1
ATOM 724 O O . GLU A 1 94 ? 1.364 -2.291 -9.037 1.00 74.50 94 GLU A O 1
ATOM 729 N N . PHE A 1 95 ? 3.424 -1.440 -9.057 1.00 78.50 95 PHE A N 1
ATOM 730 C CA . PHE A 1 95 ? 3.604 -1.615 -7.613 1.00 78.50 95 PHE A CA 1
ATOM 731 C C . PHE A 1 95 ? 2.673 -0.718 -6.797 1.00 78.50 95 PHE A C 1
ATOM 733 O O . PHE A 1 95 ? 2.145 -1.169 -5.791 1.00 78.50 95 PHE A O 1
ATOM 740 N N . LYS A 1 96 ? 2.446 0.530 -7.226 1.00 81.50 96 LYS A N 1
ATOM 741 C CA . LYS A 1 96 ? 1.494 1.425 -6.555 1.00 81.50 96 LYS A CA 1
ATOM 742 C C . LYS A 1 96 ? 0.051 0.956 -6.714 1.00 81.50 96 LYS A C 1
ATOM 744 O O . LYS A 1 96 ? -0.689 1.010 -5.746 1.00 81.50 96 LYS A O 1
ATOM 749 N N . GLU A 1 97 ? -0.325 0.477 -7.896 1.00 83.31 97 GLU A N 1
ATOM 750 C CA . GLU A 1 97 ? -1.645 -0.114 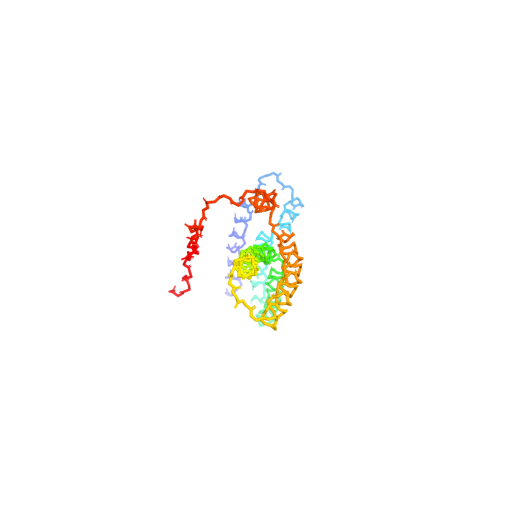-8.146 1.00 83.31 97 GLU A CA 1
ATOM 751 C C . GLU A 1 97 ? -1.857 -1.363 -7.278 1.00 83.31 97 GLU A C 1
ATOM 753 O O . GLU A 1 97 ? -2.900 -1.508 -6.649 1.00 83.31 97 GLU A O 1
ATOM 758 N N . GLN A 1 98 ? -0.845 -2.228 -7.160 1.00 83.94 98 GLN A N 1
ATOM 759 C CA . GLN A 1 98 ? -0.895 -3.393 -6.270 1.00 83.94 98 GLN A CA 1
ATOM 760 C C . GLN A 1 98 ? -0.943 -3.004 -4.786 1.00 83.94 98 GLN A C 1
ATOM 762 O O . GLN A 1 98 ? -1.643 -3.645 -4.004 1.00 83.94 98 GLN A O 1
ATOM 767 N N . GLU A 1 99 ? -0.197 -1.974 -4.384 1.00 85.81 99 GLU A N 1
ATOM 768 C CA . GLU A 1 99 ? -0.204 -1.443 -3.018 1.00 85.81 99 GLU A CA 1
ATOM 769 C C . GLU A 1 99 ? -1.582 -0.868 -2.661 1.00 85.81 99 GLU A C 1
ATOM 771 O O . GLU A 1 99 ? -2.108 -1.158 -1.586 1.00 85.81 99 GLU A O 1
ATOM 776 N N . GLU A 1 100 ? -2.205 -0.144 -3.590 1.00 86.94 100 GLU A N 1
ATOM 777 C CA . GLU A 1 100 ? -3.560 0.385 -3.446 1.00 86.94 100 GLU A CA 1
ATOM 778 C C . GLU A 1 100 ? -4.615 -0.730 -3.405 1.00 86.94 100 GLU A C 1
ATOM 780 O O . GLU A 1 100 ? -5.467 -0.733 -2.516 1.00 86.94 100 GLU A O 1
ATOM 785 N N . GLU A 1 101 ? -4.541 -1.729 -4.292 1.00 87.31 101 GLU A N 1
ATOM 786 C CA . GLU A 1 101 ? -5.469 -2.869 -4.278 1.00 87.31 101 GLU A CA 1
ATOM 787 C C . GLU A 1 101 ? -5.380 -3.642 -2.950 1.00 87.31 101 GLU A C 1
ATOM 789 O O . GLU A 1 101 ? -6.396 -4.040 -2.362 1.00 87.31 101 GLU A O 1
ATOM 794 N N . LEU A 1 102 ? -4.159 -3.833 -2.442 1.00 88.50 102 LEU A N 1
ATOM 795 C CA . LEU A 1 102 ? -3.915 -4.476 -1.156 1.00 88.50 102 LEU A CA 1
ATOM 796 C C . LEU A 1 102 ? -4.477 -3.641 0.001 1.00 88.50 102 LEU A C 1
ATOM 798 O O . LEU A 1 102 ? -5.116 -4.204 0.899 1.00 88.50 102 LEU A O 1
ATOM 802 N N . ALA A 1 103 ? -4.281 -2.322 -0.026 1.00 88.88 103 ALA A N 1
ATOM 803 C CA . ALA A 1 103 ? -4.836 -1.410 0.965 1.00 88.88 103 ALA A CA 1
ATOM 804 C C . ALA A 1 103 ? -6.370 -1.442 0.952 1.00 88.88 103 ALA A C 1
ATOM 806 O O . ALA A 1 103 ? -6.986 -1.626 2.002 1.00 88.88 103 ALA A O 1
ATOM 807 N N . LEU A 1 104 ? -6.992 -1.393 -0.228 1.00 87.69 104 LEU A N 1
ATOM 808 C CA . LEU A 1 104 ? -8.444 -1.453 -0.397 1.00 87.69 104 LEU A CA 1
ATOM 809 C C . LEU A 1 104 ? -9.030 -2.770 0.119 1.00 87.69 104 LEU A C 1
ATOM 811 O O . LEU A 1 104 ? -10.045 -2.788 0.825 1.00 87.69 104 LEU A O 1
ATOM 815 N N . ARG A 1 105 ? -8.405 -3.904 -0.216 1.00 86.81 105 ARG A N 1
ATOM 816 C CA . ARG A 1 105 ? -8.831 -5.214 0.295 1.00 86.81 105 ARG A CA 1
ATOM 817 C C . ARG A 1 105 ? -8.709 -5.263 1.818 1.00 86.81 105 ARG A C 1
ATOM 819 O O . ARG A 1 105 ? -9.655 -5.687 2.482 1.00 86.81 105 ARG A O 1
ATOM 826 N N . SER A 1 106 ? -7.585 -4.812 2.365 1.00 89.94 106 SER A N 1
ATOM 827 C CA . SER A 1 106 ? -7.337 -4.810 3.811 1.00 89.94 106 SER A CA 1
ATOM 828 C C . SER A 1 106 ? -8.334 -3.918 4.550 1.00 89.94 106 SER A C 1
ATOM 830 O O . SER A 1 106 ? -8.950 -4.369 5.514 1.00 89.94 106 SER A O 1
ATOM 832 N N . TYR A 1 107 ? -8.591 -2.711 4.042 1.00 88.94 107 TYR A N 1
ATOM 833 C CA . TYR A 1 107 ? -9.570 -1.774 4.592 1.00 88.94 107 TYR A CA 1
ATOM 834 C C . TYR A 1 107 ? -10.982 -2.381 4.653 1.00 88.94 107 TYR A C 1
ATOM 836 O O . TYR A 1 107 ? -11.628 -2.362 5.702 1.00 88.94 107 TYR A O 1
ATOM 844 N N . ARG A 1 108 ? -11.442 -3.026 3.570 1.00 86.00 108 ARG A N 1
ATOM 845 C CA . ARG A 1 108 ? -12.744 -3.723 3.551 1.00 86.00 108 ARG A CA 1
ATOM 846 C C . ARG A 1 108 ? -12.823 -4.858 4.571 1.00 86.00 108 ARG A C 1
ATOM 848 O O . ARG A 1 108 ? -13.832 -4.995 5.263 1.00 86.00 108 ARG A O 1
ATOM 855 N N . HIS A 1 109 ? -11.769 -5.664 4.689 1.00 87.50 109 HIS A N 1
ATOM 856 C CA . HIS A 1 109 ? -11.722 -6.726 5.695 1.00 87.50 109 HIS A CA 1
ATOM 857 C C . HIS A 1 109 ? -11.744 -6.170 7.123 1.00 87.50 109 HIS A C 1
ATOM 859 O O . HIS A 1 109 ? -12.412 -6.739 7.986 1.00 87.50 109 HIS A O 1
ATOM 865 N N . ILE A 1 110 ? -11.071 -5.048 7.375 1.00 89.88 110 ILE A N 1
ATOM 866 C CA . ILE A 1 110 ? -11.078 -4.389 8.682 1.00 89.88 110 ILE A CA 1
ATOM 867 C C . ILE A 1 110 ? -12.476 -3.862 9.021 1.00 89.88 110 ILE A C 1
ATOM 869 O O . ILE A 1 110 ? -12.943 -4.112 10.129 1.00 89.88 110 ILE A O 1
ATOM 873 N N . ASN A 1 111 ? -13.198 -3.264 8.067 1.00 85.25 111 ASN A N 1
ATOM 874 C CA . ASN A 1 111 ? -14.598 -2.852 8.260 1.00 85.25 111 ASN A CA 1
ATOM 875 C C . ASN A 1 111 ? -15.520 -4.024 8.632 1.00 85.25 111 ASN A C 1
ATOM 877 O O . ASN A 1 111 ? -16.427 -3.881 9.457 1.00 85.25 111 ASN A O 1
ATOM 881 N N . TYR A 1 112 ? -15.289 -5.206 8.053 1.00 86.81 112 TYR A N 1
ATOM 882 C CA . TYR A 1 112 ? -16.028 -6.411 8.432 1.00 86.81 112 TYR A CA 1
ATOM 883 C C . TYR A 1 112 ? -15.737 -6.824 9.882 1.00 86.81 112 TYR A C 1
ATOM 885 O O . TYR A 1 112 ? -16.661 -7.128 10.640 1.00 86.81 112 TYR A O 1
ATOM 893 N N . ILE A 1 113 ? -14.463 -6.807 10.286 1.00 88.94 113 ILE A N 1
ATOM 894 C CA . ILE A 1 113 ? -14.048 -7.139 11.656 1.00 88.94 113 ILE A CA 1
ATOM 895 C C . ILE A 1 113 ? -14.622 -6.123 12.653 1.00 88.94 113 ILE A C 1
ATOM 897 O O . ILE A 1 113 ? -15.142 -6.522 13.694 1.00 88.94 113 ILE A O 1
ATOM 901 N N . GLU A 1 114 ? -14.593 -4.832 12.322 1.00 88.50 114 GLU A N 1
ATOM 902 C CA . GLU A 1 114 ? -15.201 -3.755 13.107 1.00 88.50 114 GLU A CA 1
ATOM 903 C C . GLU A 1 114 ? -16.705 -3.992 13.308 1.00 88.50 114 GLU A C 1
ATOM 905 O O . GLU A 1 114 ? -17.200 -3.986 14.436 1.00 88.50 114 GLU A O 1
ATOM 910 N N . SER A 1 115 ? -17.426 -4.306 12.229 1.00 85.62 115 SER A N 1
ATOM 911 C CA . SER A 1 115 ? -18.863 -4.606 12.271 1.00 85.62 115 SER A CA 1
ATOM 912 C C . SER A 1 115 ? -19.17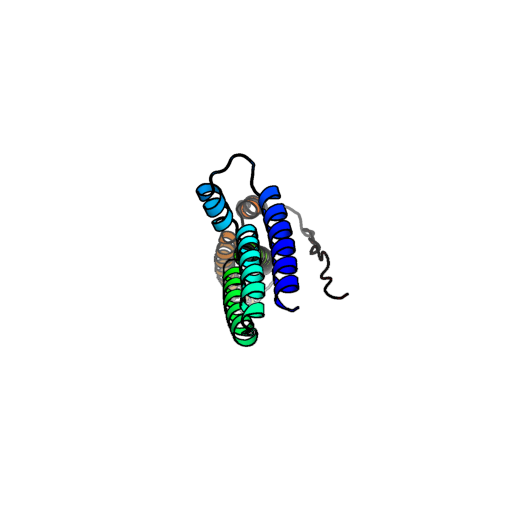6 -5.828 13.143 1.00 85.62 115 SER A C 1
ATOM 914 O O . SER A 1 115 ? -20.144 -5.827 13.913 1.00 85.62 115 SER A O 1
ATOM 916 N N . ALA A 1 116 ? -18.348 -6.873 13.067 1.00 86.88 116 ALA A N 1
ATOM 917 C CA . ALA A 1 116 ? -18.479 -8.062 13.904 1.00 86.88 116 ALA A CA 1
ATOM 918 C C . ALA A 1 116 ? -18.206 -7.752 15.387 1.00 86.88 116 ALA A C 1
ATOM 920 O O . ALA A 1 116 ? -18.969 -8.192 16.250 1.00 86.88 116 ALA A O 1
ATOM 921 N N . ALA A 1 117 ? -17.175 -6.954 15.683 1.00 88.00 117 ALA A N 1
ATOM 922 C CA . ALA A 1 117 ? -16.857 -6.502 17.036 1.00 88.00 117 ALA A CA 1
ATOM 923 C C . ALA A 1 117 ? -17.993 -5.650 17.627 1.00 88.00 117 ALA A C 1
ATOM 925 O O . ALA A 1 117 ? -18.441 -5.918 18.742 1.00 88.00 117 ALA A O 1
ATOM 926 N N . ASN A 1 118 ? -18.538 -4.709 16.850 1.00 86.44 118 ASN A N 1
ATOM 927 C CA . ASN A 1 118 ? -19.700 -3.898 17.228 1.00 86.44 118 ASN A CA 1
ATOM 928 C C . ASN A 1 118 ? -20.933 -4.767 17.508 1.00 86.44 118 ASN A C 1
ATOM 930 O O . ASN A 1 118 ? -21.644 -4.555 18.491 1.00 86.44 118 ASN A O 1
ATOM 934 N N . THR A 1 119 ? -21.175 -5.781 16.674 1.00 89.44 119 THR A N 1
ATOM 935 C CA . THR A 1 119 ? -22.285 -6.724 16.866 1.00 89.44 119 THR A CA 1
ATOM 936 C C . THR A 1 119 ? -22.108 -7.547 18.142 1.00 89.44 119 THR A C 1
ATOM 938 O O . THR A 1 119 ? -23.066 -7.730 18.892 1.00 89.44 119 THR A O 1
ATOM 941 N N . ALA A 1 120 ? -20.896 -8.037 18.411 1.00 87.19 120 ALA A N 1
ATOM 942 C CA . ALA A 1 120 ? -20.594 -8.780 19.629 1.00 87.19 120 ALA A CA 1
ATOM 943 C C . ALA A 1 120 ? -20.769 -7.905 20.878 1.00 87.19 120 ALA A C 1
ATOM 945 O O . ALA A 1 120 ? -21.424 -8.336 21.825 1.00 87.19 120 ALA A O 1
ATOM 946 N N . TYR A 1 121 ? -20.265 -6.667 20.845 1.00 90.94 121 TYR A N 1
ATOM 947 C CA . TYR A 1 121 ? -20.442 -5.694 21.921 1.00 90.94 121 TYR A CA 1
ATOM 948 C C . TYR A 1 121 ? -21.927 -5.465 22.224 1.00 90.94 121 TYR A C 1
ATOM 950 O O . TYR A 1 121 ? -22.361 -5.676 23.355 1.00 90.94 121 TYR A O 1
ATOM 958 N N . LYS A 1 122 ? -22.724 -5.119 21.201 1.00 89.31 122 LYS A N 1
ATOM 959 C CA . LYS A 1 122 ? -24.163 -4.851 21.357 1.00 89.31 122 LYS A CA 1
ATOM 960 C C . LYS A 1 122 ? -24.935 -6.064 21.864 1.00 89.31 122 LYS A C 1
ATOM 962 O O . LYS A 1 122 ? -25.842 -5.911 22.671 1.00 89.31 122 LYS A O 1
ATOM 967 N N . LYS A 1 123 ? -24.583 -7.276 21.424 1.00 88.44 123 LYS A N 1
ATOM 968 C CA . LYS A 1 123 ? -25.214 -8.500 21.939 1.00 88.44 123 LYS A CA 1
ATOM 969 C C . LYS A 1 123 ? -24.930 -8.705 23.422 1.00 88.44 123 LYS A C 1
ATOM 971 O O . LYS A 1 123 ? -25.840 -9.058 24.162 1.00 88.44 123 LYS A O 1
ATOM 976 N N . ILE A 1 124 ? -23.690 -8.490 23.865 1.00 88.25 124 ILE A N 1
ATOM 977 C CA . ILE A 1 124 ? -23.352 -8.611 25.289 1.00 88.25 124 ILE A CA 1
ATOM 978 C C . ILE A 1 124 ? -24.078 -7.533 26.105 1.00 88.25 124 ILE A C 1
ATOM 980 O O . ILE A 1 124 ? -24.641 -7.841 27.153 1.00 88.25 124 ILE A O 1
ATOM 984 N N . GLU A 1 125 ? -24.126 -6.303 25.595 1.00 87.88 125 GLU A N 1
ATOM 985 C CA . GLU A 1 125 ? -24.867 -5.190 26.195 1.00 87.88 125 GLU A CA 1
ATOM 986 C C . GLU A 1 125 ? -26.365 -5.510 26.336 1.00 87.88 125 GLU A C 1
ATOM 988 O O . GLU A 1 125 ? -26.935 -5.323 27.409 1.00 87.88 125 GLU A O 1
ATOM 993 N N . GLN A 1 126 ? -26.989 -6.091 25.305 1.00 87.31 126 GLN A N 1
ATOM 994 C CA . GLN A 1 126 ? -28.374 -6.572 25.365 1.00 87.31 126 GLN A CA 1
ATOM 995 C C . GLN A 1 126 ? -28.570 -7.623 26.462 1.00 87.31 126 GLN A C 1
ATOM 997 O O . GLN A 1 126 ? -29.471 -7.474 27.282 1.00 87.31 126 GLN A O 1
ATOM 1002 N N . TYR A 1 127 ? -27.698 -8.636 26.546 1.00 85.19 127 TYR A N 1
ATOM 1003 C CA . TYR A 1 127 ? -27.789 -9.660 27.595 1.00 85.19 127 TYR A CA 1
ATOM 1004 C C . TYR A 1 127 ? -27.628 -9.099 29.014 1.00 85.19 127 TYR A C 1
ATOM 1006 O O . TYR A 1 127 ? -28.172 -9.671 29.954 1.00 85.19 127 TYR A O 1
ATOM 1014 N N . LEU A 1 128 ? -26.882 -8.006 29.187 1.00 84.00 128 LEU A N 1
ATOM 1015 C CA . LEU A 1 128 ? -26.712 -7.346 30.484 1.00 84.00 128 LEU A CA 1
ATOM 1016 C C . LEU A 1 128 ? -27.897 -6.449 30.868 1.00 84.00 128 LEU A C 1
ATOM 1018 O O . LEU A 1 128 ? -28.135 -6.262 32.063 1.00 84.00 128 LEU A O 1
ATOM 1022 N N . HIS A 1 129 ? -28.603 -5.886 29.884 1.00 80.44 129 HIS A N 1
ATOM 1023 C CA . HIS A 1 129 ? -29.747 -4.994 30.094 1.00 80.44 129 HIS A CA 1
ATOM 1024 C C . HIS A 1 129 ? -31.099 -5.707 30.131 1.00 80.44 129 HIS A C 1
ATOM 1026 O O . HIS A 1 129 ? -32.019 -5.207 30.780 1.00 80.44 129 HIS A O 1
ATOM 1032 N N . GLU A 1 130 ? -31.247 -6.843 29.450 1.00 79.12 130 GLU A N 1
ATOM 1033 C CA . GLU A 1 130 ? -32.444 -7.669 29.575 1.00 79.12 130 GLU A CA 1
ATOM 1034 C C . GLU A 1 130 ? -32.559 -8.223 31.003 1.00 79.12 130 GLU A C 1
ATOM 1036 O O . GLU A 1 130 ? -31.562 -8.560 31.641 1.00 79.12 130 GLU A O 1
ATOM 1041 N N . ASP A 1 131 ? -33.795 -8.347 31.501 1.00 62.41 131 ASP A N 1
ATOM 1042 C CA . ASP A 1 131 ? -34.140 -8.813 32.858 1.00 62.41 131 ASP A CA 1
ATOM 1043 C C . ASP A 1 131 ? -33.909 -10.336 33.032 1.00 62.41 131 ASP A C 1
ATOM 1045 O O . ASP A 1 131 ? -34.645 -11.064 33.702 1.00 62.41 131 ASP A O 1
ATOM 1049 N N . VAL A 1 132 ? -32.881 -10.852 32.357 1.00 66.38 132 VAL A N 1
ATOM 1050 C CA . VAL A 1 132 ? -32.384 -12.213 32.472 1.00 66.38 132 VAL A CA 1
ATOM 1051 C C . VAL A 1 132 ? -31.707 -12.324 33.833 1.00 66.38 132 VAL A C 1
ATOM 1053 O O . VAL A 1 132 ? -30.786 -11.569 34.155 1.00 66.38 132 VAL A O 1
ATOM 1056 N N . GLN A 1 133 ? -32.142 -13.291 34.646 1.00 71.06 133 GLN A N 1
ATOM 1057 C CA . GLN A 1 133 ? -31.469 -13.640 35.898 1.00 71.06 133 GLN A CA 1
ATOM 1058 C C . GLN A 1 133 ? -30.095 -14.259 35.603 1.00 71.06 133 GLN A C 1
ATOM 1060 O O . GLN A 1 133 ? -29.914 -15.474 35.614 1.00 71.06 133 GLN A O 1
ATOM 1065 N N . LEU A 1 134 ? -29.125 -13.403 35.296 1.00 76.94 134 LEU A N 1
ATOM 1066 C CA . LEU A 1 134 ? -27.718 -13.751 35.190 1.00 76.94 134 LEU A CA 1
ATOM 1067 C C . LEU A 1 134 ? -27.100 -13.782 36.587 1.00 76.94 134 LEU A C 1
ATOM 1069 O O . LEU A 1 134 ? -27.286 -12.855 37.378 1.00 76.94 134 LEU A O 1
ATOM 1073 N N . ASP A 1 135 ? -26.324 -14.831 36.846 1.00 85.00 135 ASP A N 1
ATOM 1074 C CA . ASP A 1 135 ? -25.452 -14.931 38.014 1.00 85.00 135 ASP A CA 1
ATOM 1075 C C . ASP A 1 135 ? -24.465 -13.746 38.073 1.00 85.00 135 ASP A C 1
ATOM 1077 O O . ASP A 1 135 ? -24.026 -13.241 37.033 1.00 85.00 135 ASP A O 1
ATOM 1081 N N . GLU A 1 136 ? -24.087 -13.300 39.276 1.00 84.06 136 GLU A N 1
ATOM 1082 C CA . GLU A 1 136 ? -23.167 -12.161 39.461 1.00 84.06 136 GLU A CA 1
ATOM 1083 C C . GLU A 1 136 ? -21.825 -12.398 38.762 1.00 84.06 136 GLU A C 1
ATOM 1085 O O . GLU A 1 136 ? -21.271 -11.488 38.140 1.00 84.06 136 GLU A O 1
ATOM 1090 N N . ASN A 1 137 ? -21.329 -13.637 38.797 1.00 87.94 137 ASN A N 1
ATOM 1091 C CA . ASN A 1 137 ? -20.088 -14.004 38.129 1.00 87.94 137 ASN A CA 1
ATOM 1092 C C . ASN A 1 137 ? -20.220 -13.906 36.598 1.00 87.94 137 ASN A C 1
ATOM 1094 O O . ASN A 1 137 ? -19.341 -13.368 35.927 1.00 87.94 137 ASN A O 1
ATOM 1098 N N . ALA A 1 138 ? -21.354 -14.341 36.040 1.00 85.75 138 ALA A N 1
ATOM 1099 C CA . ALA A 1 138 ? -21.628 -14.218 34.609 1.00 85.75 138 ALA A CA 1
ATOM 1100 C C . ALA A 1 138 ? -21.708 -12.745 34.172 1.00 85.75 138 ALA A C 1
ATOM 1102 O O . ALA A 1 138 ? -21.122 -12.377 33.153 1.00 85.75 138 ALA A O 1
ATOM 1103 N N . LYS A 1 139 ? -22.350 -11.877 34.968 1.00 86.00 139 LYS A N 1
ATOM 1104 C CA . LYS A 1 139 ? -22.376 -10.426 34.707 1.00 86.00 139 LYS A CA 1
ATOM 1105 C C . LYS A 1 139 ? -20.977 -9.816 34.721 1.00 86.00 139 LYS A C 1
ATOM 1107 O O . LYS A 1 139 ? -20.665 -8.989 33.866 1.00 86.00 139 LYS A O 1
ATOM 1112 N N . LEU A 1 140 ? -20.128 -10.214 35.666 1.00 88.06 140 LEU A N 1
ATOM 1113 C CA . LEU A 1 140 ? -18.755 -9.715 35.752 1.00 88.06 140 LEU A CA 1
ATOM 1114 C C . LEU A 1 140 ? -17.922 -10.148 34.536 1.00 88.06 140 LEU A C 1
ATOM 1116 O O . LEU A 1 140 ? -17.224 -9.323 33.946 1.00 88.06 140 LEU A O 1
ATOM 1120 N N . MET A 1 141 ? -18.044 -11.409 34.111 1.00 89.25 141 MET A N 1
ATOM 1121 C CA . MET A 1 141 ? -17.365 -11.915 32.912 1.00 89.25 141 MET A CA 1
ATOM 1122 C C . MET A 1 141 ? -17.824 -11.202 31.632 1.00 89.25 141 MET A C 1
ATOM 1124 O O . MET A 1 141 ? -16.986 -10.852 30.803 1.00 89.25 141 MET A O 1
ATOM 1128 N N . LEU A 1 142 ? -19.127 -10.946 31.478 1.00 90.25 142 LEU A N 1
ATOM 1129 C CA . LEU A 1 142 ? -19.677 -10.233 30.319 1.00 90.25 142 LEU A CA 1
ATOM 1130 C C . LEU A 1 142 ? -19.223 -8.767 30.265 1.00 90.25 142 LEU A C 1
ATOM 1132 O O . LEU A 1 142 ? -18.813 -8.302 29.204 1.00 90.25 142 LEU A O 1
ATOM 1136 N N . ASN A 1 143 ? -19.204 -8.063 31.403 1.00 88.75 143 ASN A N 1
ATOM 1137 C CA . ASN A 1 143 ? -18.648 -6.706 31.474 1.00 88.75 143 ASN A CA 1
ATOM 1138 C C . ASN A 1 143 ? -17.155 -6.687 31.108 1.00 88.75 143 ASN A C 1
ATOM 1140 O O . ASN A 1 143 ? -16.725 -5.869 30.299 1.00 88.75 143 ASN A O 1
ATOM 1144 N N . SER A 1 144 ? -16.370 -7.637 31.628 1.00 91.81 144 SER A N 1
ATOM 1145 C CA . SER A 1 144 ? -14.952 -7.749 31.267 1.00 91.81 144 SER A CA 1
ATOM 1146 C C . SER A 1 144 ? -14.754 -8.025 29.770 1.00 91.81 144 SER A C 1
ATOM 1148 O O . SER A 1 144 ? -13.857 -7.449 29.154 1.00 91.81 144 SER A O 1
ATOM 1150 N N . ALA A 1 145 ? -15.603 -8.859 29.162 1.00 91.12 145 ALA A N 1
ATOM 1151 C CA . ALA A 1 145 ? -15.575 -9.111 27.724 1.00 91.12 145 ALA A CA 1
ATOM 1152 C C . ALA A 1 145 ? -15.921 -7.852 26.904 1.00 91.12 145 ALA A C 1
ATOM 1154 O O . ALA A 1 145 ? -15.273 -7.598 25.890 1.00 91.12 145 ALA A O 1
ATOM 1155 N N . MET A 1 146 ? -16.880 -7.028 27.347 1.00 92.25 146 MET A N 1
ATOM 1156 C CA . MET A 1 146 ? -17.186 -5.739 26.706 1.00 92.25 146 MET A CA 1
ATOM 1157 C C . MET A 1 146 ? -16.001 -4.774 26.736 1.00 92.25 146 MET A C 1
ATOM 1159 O O . MET A 1 146 ? -15.704 -4.153 25.714 1.00 92.25 146 MET A O 1
ATOM 1163 N N . ASP A 1 147 ? -15.301 -4.670 27.866 1.00 91.00 147 ASP A N 1
ATOM 1164 C CA . ASP A 1 147 ? -14.115 -3.815 27.985 1.00 91.00 147 ASP A CA 1
ATOM 1165 C C . ASP A 1 147 ? -12.987 -4.279 27.053 1.00 91.00 147 ASP A C 1
ATOM 1167 O O . ASP A 1 147 ? -12.330 -3.463 26.401 1.00 91.00 147 ASP A O 1
ATOM 1171 N N . GLN A 1 148 ? -12.794 -5.595 26.924 1.00 92.25 148 GLN A N 1
ATOM 1172 C CA . GLN 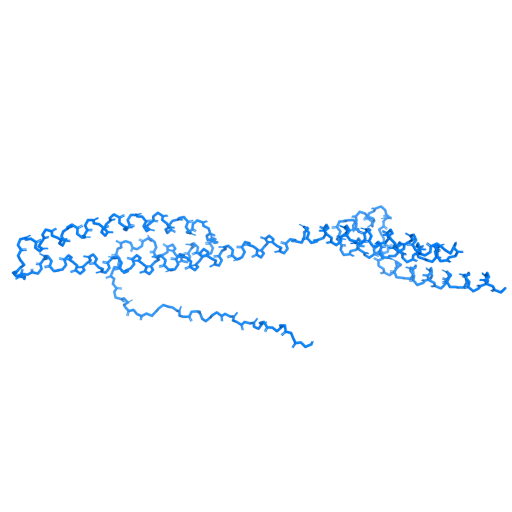A 1 148 ? -11.829 -6.163 25.980 1.00 92.25 148 GLN A CA 1
ATOM 1173 C C . GLN A 1 148 ? -12.216 -5.883 24.523 1.00 92.25 148 GLN A C 1
ATOM 1175 O O . GLN A 1 148 ? -11.351 -5.518 23.727 1.00 92.25 148 GLN A O 1
ATOM 1180 N N . ILE A 1 149 ? -13.500 -6.001 24.169 1.00 90.12 149 ILE A N 1
ATOM 1181 C CA . ILE A 1 149 ? -13.982 -5.665 22.822 1.00 90.12 149 ILE A CA 1
ATOM 1182 C C . ILE A 1 149 ? -13.755 -4.177 22.528 1.00 90.12 149 ILE A C 1
ATOM 1184 O O . ILE A 1 149 ? -13.250 -3.858 21.455 1.00 90.12 149 ILE A O 1
ATOM 1188 N N . LYS A 1 150 ? -14.023 -3.280 23.485 1.00 89.62 150 LYS A N 1
ATOM 1189 C CA . LYS A 1 150 ? -13.726 -1.840 23.363 1.00 89.62 150 LYS A CA 1
ATOM 1190 C C . LYS A 1 150 ? -12.249 -1.553 23.133 1.00 89.62 150 LYS A C 1
ATOM 1192 O O . LYS A 1 150 ? -11.898 -0.745 22.275 1.00 89.62 150 LYS A O 1
ATOM 1197 N N . TYR A 1 151 ? -11.374 -2.228 23.871 1.00 89.94 151 TYR A N 1
ATOM 1198 C CA . TYR A 1 151 ? -9.934 -2.111 23.662 1.00 89.94 151 TYR A CA 1
ATOM 1199 C C . TYR A 1 151 ? -9.529 -2.551 22.244 1.00 89.94 151 TYR A C 1
ATOM 1201 O O . TYR A 1 151 ? -8.780 -1.848 21.565 1.00 89.94 151 TYR A O 1
ATOM 1209 N N . ILE A 1 152 ? -10.072 -3.677 21.768 1.00 88.56 152 ILE A N 1
ATOM 1210 C CA . ILE A 1 152 ? -9.824 -4.193 20.414 1.00 88.56 152 ILE A CA 1
ATOM 1211 C C . ILE A 1 152 ? -10.368 -3.235 19.343 1.00 88.56 152 ILE A C 1
ATOM 1213 O O . ILE A 1 152 ? -9.670 -2.982 18.365 1.00 88.56 152 ILE A O 1
ATOM 1217 N N . GLN A 1 153 ? -11.558 -2.656 19.532 1.00 87.50 153 GLN A N 1
ATOM 1218 C CA . GLN A 1 153 ? -12.135 -1.646 18.632 1.00 87.50 153 GLN A CA 1
ATOM 1219 C C . GLN A 1 153 ? -11.215 -0.430 18.472 1.00 87.50 153 GLN A C 1
ATOM 1221 O O . GLN A 1 153 ? -11.020 0.047 17.357 1.00 87.50 153 GLN A O 1
ATOM 1226 N N . GLY A 1 154 ? -10.575 0.023 19.555 1.00 83.94 154 GLY A N 1
ATOM 1227 C CA . GLY A 1 154 ? -9.561 1.078 19.479 1.00 83.94 154 GLY A CA 1
ATOM 1228 C C . GLY A 1 154 ? -8.390 0.707 18.561 1.00 83.94 154 GLY A C 1
ATOM 1229 O O . GLY A 1 154 ? -7.978 1.511 17.729 1.00 83.94 154 GLY A O 1
ATOM 1230 N N . GLY A 1 155 ? -7.890 -0.530 18.658 1.00 87.00 155 GLY A N 1
ATOM 1231 C CA . GLY A 1 155 ? -6.835 -1.038 17.773 1.00 87.00 155 GLY A CA 1
ATOM 1232 C C . GLY A 1 155 ? -7.281 -1.202 16.314 1.00 87.00 155 GLY A C 1
ATOM 1233 O O . GLY A 1 155 ? -6.520 -0.881 15.401 1.00 87.00 155 GLY A O 1
ATOM 1234 N N . ILE A 1 156 ? -8.519 -1.654 16.095 1.00 87.94 156 ILE A N 1
ATOM 1235 C CA . ILE A 1 156 ? -9.143 -1.760 14.769 1.00 87.94 156 ILE A CA 1
ATOM 1236 C C . ILE A 1 156 ? -9.209 -0.384 14.102 1.00 87.94 156 ILE A C 1
ATOM 1238 O O . ILE A 1 156 ? -8.811 -0.270 12.947 1.00 87.94 156 ILE A O 1
ATOM 1242 N N . ASN A 1 157 ? -9.633 0.657 14.824 1.00 86.44 157 ASN A N 1
ATOM 1243 C CA . ASN A 1 157 ? -9.742 2.012 14.277 1.00 86.44 157 ASN A CA 1
ATOM 1244 C C . ASN A 1 157 ? -8.391 2.588 13.856 1.00 86.44 157 ASN A C 1
ATOM 1246 O O . ASN A 1 157 ? -8.284 3.139 12.763 1.00 86.44 157 ASN A O 1
ATOM 1250 N N . THR A 1 158 ? -7.347 2.412 14.669 1.00 86.44 158 THR A N 1
ATOM 1251 C CA . THR A 1 158 ? -5.989 2.826 14.283 1.00 86.44 158 THR A CA 1
ATOM 1252 C C . THR A 1 158 ? -5.534 2.097 13.020 1.00 86.44 158 THR A C 1
ATOM 1254 O O . THR A 1 158 ? -5.107 2.734 12.064 1.00 86.44 158 THR A O 1
ATOM 1257 N N . CYS A 1 159 ? -5.706 0.772 12.968 1.00 87.81 159 CYS A N 1
ATOM 1258 C CA . CYS A 1 159 ? -5.325 -0.014 11.795 1.00 87.81 159 CYS A CA 1
ATOM 1259 C C . CYS A 1 159 ? -6.122 0.402 10.547 1.00 87.81 159 CYS A C 1
ATOM 1261 O O . CYS A 1 159 ? -5.562 0.535 9.464 1.00 87.81 159 CYS A O 1
ATOM 1263 N N . LYS A 1 160 ? -7.423 0.666 10.697 1.00 86.94 160 LYS A N 1
ATOM 1264 C CA . LYS A 1 160 ? -8.298 1.165 9.630 1.00 86.94 160 LYS A CA 1
ATOM 1265 C C . LYS A 1 160 ? -7.807 2.502 9.070 1.00 86.94 160 LYS A C 1
ATOM 1267 O O . LYS A 1 160 ? -7.807 2.662 7.853 1.00 86.94 160 LYS A O 1
ATOM 1272 N N . MET A 1 161 ? -7.374 3.429 9.929 1.00 84.25 161 MET A N 1
ATOM 1273 C CA . MET A 1 161 ? -6.801 4.716 9.514 1.00 84.25 161 MET A CA 1
ATOM 1274 C C . MET A 1 161 ? -5.482 4.541 8.752 1.00 84.25 161 MET A C 1
ATOM 1276 O O . MET A 1 161 ? -5.331 5.136 7.688 1.00 84.25 161 MET A O 1
ATOM 1280 N N . ASP A 1 162 ? -4.587 3.666 9.222 1.00 87.88 162 ASP A N 1
ATOM 1281 C CA . ASP A 1 162 ? -3.311 3.392 8.542 1.00 87.88 162 ASP A CA 1
ATOM 1282 C C . ASP A 1 162 ? -3.532 2.897 7.102 1.00 87.88 162 ASP A C 1
ATOM 1284 O O . ASP A 1 162 ? -2.876 3.357 6.168 1.00 87.88 162 ASP A O 1
ATOM 1288 N N . TRP A 1 163 ? -4.493 1.989 6.900 1.00 87.69 163 TRP A N 1
ATOM 1289 C CA . TRP A 1 163 ? -4.837 1.501 5.561 1.00 87.69 163 TRP A CA 1
ATOM 1290 C C . TRP A 1 163 ? -5.601 2.528 4.729 1.00 87.69 163 TRP A C 1
ATOM 1292 O O . TRP A 1 163 ? -5.389 2.598 3.521 1.00 87.69 163 TRP A O 1
ATOM 1302 N N . HIS A 1 164 ? -6.460 3.337 5.354 1.00 86.94 164 HIS A N 1
ATOM 1303 C CA . HIS A 1 164 ? -7.178 4.419 4.681 1.00 86.94 164 HIS A CA 1
ATOM 1304 C C . HIS A 1 164 ? -6.214 5.446 4.081 1.00 86.94 164 HIS A C 1
ATOM 1306 O O . HIS A 1 164 ? -6.427 5.900 2.960 1.00 86.94 164 HIS A O 1
ATOM 1312 N N . ASP A 1 165 ? -5.124 5.777 4.775 1.00 86.31 165 ASP A N 1
ATOM 1313 C CA . ASP A 1 165 ? -4.122 6.729 4.288 1.00 86.31 165 ASP A CA 1
ATOM 1314 C C . ASP A 1 165 ? -3.423 6.262 3.003 1.00 86.31 165 ASP A C 1
ATOM 1316 O O . ASP A 1 165 ? -3.024 7.102 2.188 1.00 86.31 165 ASP A O 1
ATOM 1320 N N . MET A 1 166 ? -3.346 4.946 2.783 1.00 84.00 166 MET A N 1
ATOM 1321 C CA . MET A 1 166 ? -2.754 4.328 1.592 1.00 84.00 166 MET A CA 1
ATOM 1322 C C . MET A 1 166 ? -3.708 4.269 0.384 1.00 84.00 166 MET A C 1
ATOM 1324 O O . MET A 1 166 ? -3.257 3.953 -0.715 1.00 84.00 166 MET A O 1
ATOM 1328 N N . LEU A 1 167 ? -4.997 4.585 0.557 1.00 86.00 167 LEU A N 1
ATOM 1329 C CA . LEU A 1 167 ? -5.980 4.622 -0.534 1.00 86.00 167 LEU A CA 1
ATOM 1330 C C . LEU A 1 167 ? -5.813 5.870 -1.419 1.00 86.00 167 LEU A C 1
ATOM 1332 O O . LEU A 1 167 ? -5.337 6.919 -0.958 1.00 86.00 167 LEU A O 1
ATOM 1336 N N . SER A 1 168 ? -6.254 5.778 -2.678 1.00 84.12 168 SER A N 1
ATOM 1337 C CA . SER A 1 168 ? -6.395 6.946 -3.553 1.00 84.12 168 SER A CA 1
ATOM 1338 C C . SER A 1 168 ? -7.439 7.929 -3.028 1.00 84.12 168 SER A C 1
ATOM 1340 O O . SER A 1 168 ? -8.315 7.589 -2.234 1.00 84.12 168 SER A O 1
ATOM 1342 N N . ASP A 1 169 ? -7.350 9.178 -3.482 1.00 85.06 169 ASP A N 1
ATOM 1343 C CA . ASP A 1 169 ? -8.283 10.230 -3.073 1.00 85.06 169 ASP A CA 1
ATOM 1344 C C . ASP A 1 169 ? -9.734 9.910 -3.489 1.00 85.06 169 ASP A C 1
ATOM 1346 O O . ASP A 1 169 ? -10.662 10.237 -2.752 1.00 85.06 169 ASP A O 1
ATOM 1350 N N . GLU A 1 170 ? -9.926 9.206 -4.612 1.00 81.94 170 GLU A N 1
ATOM 1351 C CA . GLU A 1 170 ? -11.239 8.747 -5.091 1.00 81.94 170 GLU A CA 1
ATOM 1352 C C . GLU A 1 170 ? -11.874 7.734 -4.119 1.00 81.94 170 GLU A C 1
ATOM 1354 O O . GLU A 1 170 ? -13.018 7.904 -3.692 1.00 81.94 170 GLU A O 1
ATOM 1359 N N . GLU A 1 171 ? -11.113 6.719 -3.697 1.00 79.56 171 GLU A N 1
ATOM 1360 C CA . GLU A 1 171 ? -11.564 5.723 -2.714 1.00 79.56 171 GLU A CA 1
ATOM 1361 C C . GLU A 1 171 ? -11.786 6.353 -1.328 1.00 79.56 171 GLU A C 1
ATOM 1363 O O . GLU A 1 171 ? -12.765 6.046 -0.643 1.00 79.56 171 GLU A O 1
ATOM 1368 N N . LYS A 1 172 ? -10.931 7.299 -0.917 1.00 83.06 172 LYS A N 1
ATOM 1369 C CA . LYS A 1 172 ? -11.121 8.058 0.331 1.00 83.06 172 LYS A CA 1
ATOM 1370 C C . LYS A 1 172 ? -12.432 8.835 0.325 1.00 83.06 172 LYS A C 1
ATOM 1372 O O . LYS A 1 172 ? -13.126 8.851 1.337 1.00 83.06 172 LYS A O 1
ATOM 1377 N N . GLU A 1 173 ? -12.799 9.468 -0.789 1.00 80.44 173 GLU A N 1
ATOM 1378 C CA . GLU A 1 173 ? -14.084 10.165 -0.919 1.00 80.44 173 GLU A CA 1
ATOM 1379 C C . GLU A 1 173 ? -15.278 9.207 -0.877 1.00 80.44 173 GLU A C 1
ATOM 1381 O O . GLU A 1 173 ? -16.266 9.508 -0.200 1.00 80.44 173 GLU A O 1
ATOM 1386 N N . HIS A 1 174 ? -15.170 8.036 -1.513 1.00 77.12 174 HIS A N 1
ATOM 1387 C CA . HIS A 1 174 ? -16.199 6.996 -1.459 1.00 77.12 174 HIS A CA 1
ATOM 1388 C C . HIS A 1 174 ? -16.495 6.570 -0.009 1.00 77.12 174 HIS A C 1
ATOM 1390 O O . HIS A 1 174 ? -17.657 6.538 0.411 1.00 77.12 174 HIS A O 1
ATOM 1396 N N . TYR A 1 175 ? -15.451 6.347 0.799 1.00 70.06 175 TYR A N 1
ATOM 1397 C CA . TYR A 1 175 ? -15.599 5.938 2.202 1.00 70.06 175 TYR A CA 1
ATOM 1398 C C . TYR A 1 175 ? -15.730 7.089 3.210 1.00 70.06 175 TYR A C 1
ATOM 1400 O O . TYR A 1 175 ? -16.001 6.840 4.392 1.00 70.06 175 TYR A O 1
ATOM 1408 N N . LYS A 1 176 ? -15.614 8.347 2.771 1.00 67.44 176 LYS A N 1
ATOM 1409 C CA . LYS A 1 176 ? -15.831 9.536 3.611 1.00 67.44 176 LYS A CA 1
ATOM 1410 C C . LYS A 1 176 ? -17.256 9.577 4.165 1.00 67.44 176 LYS A C 1
ATOM 1412 O O . LYS A 1 176 ? -17.452 9.869 5.337 1.00 67.44 176 LYS A O 1
ATOM 1417 N N . SER A 1 177 ? -18.232 9.164 3.352 1.00 53.50 177 SER A N 1
ATOM 1418 C CA . SER A 1 177 ? -19.643 9.065 3.756 1.00 53.50 177 SER A CA 1
ATOM 1419 C C . SER A 1 177 ? -19.898 8.016 4.848 1.00 53.50 177 SER A C 1
ATOM 1421 O O . SER A 1 177 ? -20.716 8.236 5.732 1.00 53.50 177 SER A O 1
ATOM 1423 N N . SER A 1 178 ? -19.153 6.909 4.834 1.00 51.28 178 SER A N 1
ATOM 1424 C CA . SER A 1 178 ? -19.240 5.832 5.831 1.00 51.28 178 SER A CA 1
ATOM 1425 C C . SER A 1 178 ? -18.398 6.067 7.091 1.00 51.28 178 SER A C 1
ATOM 1427 O O . SER A 1 178 ? -18.498 5.294 8.039 1.00 51.28 178 SER A O 1
ATOM 1429 N N . SER A 1 179 ? -17.549 7.099 7.096 1.00 45.81 179 SER A N 1
ATOM 1430 C CA . SER A 1 179 ? -16.704 7.467 8.242 1.00 45.81 179 SER A CA 1
ATOM 1431 C C . SER A 1 179 ? -17.316 8.594 9.083 1.00 45.81 179 SER A C 1
ATOM 1433 O O . SER A 1 179 ? -17.002 8.701 10.264 1.00 45.81 179 SER A O 1
ATOM 1435 N N . ASP A 1 180 ? -18.192 9.408 8.480 1.00 41.47 180 ASP A N 1
ATOM 1436 C CA . ASP A 1 180 ? -18.877 10.532 9.131 1.00 41.47 180 ASP A CA 1
ATOM 1437 C C . ASP A 1 180 ? -20.253 10.156 9.720 1.00 41.47 180 ASP A C 1
ATOM 1439 O O . ASP A 1 180 ? -20.844 10.955 10.448 1.00 41.47 180 ASP A O 1
ATOM 1443 N N . ASP A 1 181 ? -20.765 8.948 9.456 1.00 39.25 181 ASP A N 1
ATOM 1444 C CA . ASP A 1 181 ? -22.049 8.494 9.999 1.00 39.25 181 ASP A CA 1
ATOM 1445 C C . ASP A 1 181 ? -21.888 7.716 11.317 1.00 39.25 181 ASP A C 1
ATOM 1447 O O . ASP A 1 181 ? -22.206 6.535 11.437 1.00 39.25 181 ASP A O 1
ATOM 1451 N N . ASP A 1 182 ? -21.416 8.423 12.344 1.00 40.97 182 ASP A N 1
ATOM 1452 C CA . ASP A 1 182 ? -21.527 8.031 13.761 1.00 40.97 182 ASP A CA 1
ATOM 1453 C C . ASP A 1 182 ? -22.976 8.228 14.290 1.00 40.97 182 ASP A C 1
ATOM 1455 O O . ASP A 1 182 ? -23.208 8.376 15.490 1.00 40.97 182 ASP A O 1
ATOM 1459 N N . GLY A 1 183 ? -23.978 8.302 13.396 1.00 36.16 183 GLY A N 1
ATOM 1460 C CA . GLY A 1 183 ? -25.308 8.832 13.709 1.00 36.16 183 GLY A CA 1
ATOM 1461 C C . GLY A 1 183 ? -26.517 8.049 13.191 1.00 36.16 183 GLY A C 1
ATOM 1462 O O . GLY A 1 183 ? -27.560 8.105 13.844 1.00 36.16 183 GLY A O 1
ATOM 1463 N N . SER A 1 184 ? -26.431 7.306 12.084 1.00 35.03 184 SER A N 1
ATOM 1464 C CA . SER A 1 184 ? -27.585 6.590 11.523 1.00 35.03 184 SER A CA 1
ATOM 1465 C C . SER A 1 184 ? -27.340 5.083 11.387 1.00 35.03 184 SER A C 1
ATOM 1467 O O . SER A 1 184 ? -27.090 4.502 10.338 1.00 35.03 184 SER A O 1
ATOM 1469 N N . LEU A 1 185 ? -27.472 4.403 12.526 1.00 42.78 185 LEU A N 1
ATOM 1470 C CA . LEU A 1 185 ? -27.751 2.967 12.587 1.00 42.78 185 LEU A CA 1
ATOM 1471 C C . LEU A 1 185 ? -29.202 2.700 12.156 1.00 42.78 185 LEU A C 1
ATOM 1473 O O . LEU A 1 185 ? -29.979 2.170 12.949 1.00 42.78 185 LEU A O 1
ATOM 1477 N N . ASP A 1 186 ? -29.570 3.076 10.931 1.00 36.16 186 ASP A N 1
ATOM 1478 C CA . ASP A 1 186 ? -30.878 2.744 10.372 1.00 36.16 186 ASP A CA 1
ATOM 1479 C C . ASP A 1 186 ? -30.728 1.804 9.168 1.00 36.16 186 ASP A C 1
ATOM 1481 O O . ASP A 1 186 ? -30.235 2.151 8.099 1.00 36.16 186 ASP A O 1
ATOM 1485 N N . GLU A 1 187 ? -31.117 0.557 9.426 1.00 40.44 187 GLU A N 1
ATOM 1486 C CA . GLU A 1 187 ? -31.713 -0.380 8.475 1.00 40.44 187 GLU A CA 1
ATOM 1487 C C . GLU A 1 187 ? -31.068 -0.541 7.085 1.00 40.44 187 GLU A C 1
ATOM 1489 O O . GLU A 1 187 ? -31.673 -0.224 6.066 1.00 40.44 187 GLU A O 1
ATOM 1494 N N . THR A 1 188 ? -29.927 -1.234 6.983 1.00 32.34 188 THR A N 1
ATOM 1495 C CA . THR A 1 188 ? -29.743 -2.197 5.872 1.00 32.34 188 THR A CA 1
ATOM 1496 C C . THR A 1 188 ? -28.789 -3.334 6.249 1.00 32.34 188 THR A C 1
ATOM 1498 O O . THR A 1 188 ? -27.601 -3.351 5.930 1.00 32.34 188 THR A O 1
ATOM 1501 N N . TYR A 1 189 ? -29.320 -4.339 6.948 1.00 44.16 189 TYR A N 1
ATOM 1502 C CA . TYR A 1 189 ? -28.663 -5.640 7.048 1.00 44.16 189 TYR A CA 1
ATOM 1503 C C . TYR A 1 189 ? -28.728 -6.342 5.683 1.00 44.16 189 TYR A C 1
ATOM 1505 O O . TYR A 1 189 ? -29.788 -6.801 5.273 1.00 44.16 189 TYR A O 1
ATOM 1513 N N . GLY A 1 190 ? -27.574 -6.484 5.028 1.00 41.25 190 GLY A N 1
ATOM 1514 C CA . GLY A 1 190 ? -27.370 -7.442 3.941 1.00 41.25 190 GLY A CA 1
ATOM 1515 C C . GLY A 1 190 ? -27.555 -6.886 2.531 1.00 41.25 190 GLY A C 1
ATOM 1516 O O . GLY A 1 190 ? -28.656 -6.892 2.010 1.00 41.25 190 GLY A O 1
ATOM 1517 N N . THR A 1 191 ? -26.433 -6.480 1.936 1.00 46.50 191 THR A N 1
ATOM 1518 C CA . THR A 1 191 ? -25.885 -6.823 0.604 1.00 46.50 191 THR A CA 1
ATOM 1519 C C . THR A 1 191 ? -25.033 -5.637 0.176 1.00 46.50 191 THR A C 1
ATOM 1521 O O . THR A 1 191 ? -25.575 -4.612 -0.219 1.00 46.50 191 THR A O 1
ATOM 1524 N N . VAL A 1 192 ? -23.709 -5.756 0.276 1.00 43.09 192 VAL A N 1
ATOM 1525 C CA . VAL A 1 192 ? -22.793 -4.779 -0.324 1.00 43.09 192 VAL A CA 1
ATOM 1526 C C . VAL A 1 192 ? -21.871 -5.541 -1.263 1.00 43.09 192 VAL A C 1
ATOM 1528 O O . VAL A 1 192 ? -21.381 -6.617 -0.914 1.00 43.09 192 VAL A O 1
ATOM 1531 N N . ASP A 1 193 ? -21.771 -5.009 -2.477 1.00 37.81 193 ASP A N 1
ATOM 1532 C CA . ASP A 1 193 ? -21.427 -5.669 -3.730 1.00 37.81 193 ASP A CA 1
ATOM 1533 C C . ASP A 1 193 ? -20.318 -6.721 -3.656 1.00 37.81 193 ASP A C 1
ATOM 1535 O O . ASP A 1 193 ? -19.163 -6.457 -3.310 1.00 37.81 193 ASP A O 1
ATOM 1539 N N . VAL A 1 194 ? -20.663 -7.925 -4.121 1.00 41.62 194 VAL A N 1
ATOM 1540 C CA . VAL A 1 194 ? -19.674 -8.863 -4.645 1.00 41.62 194 VAL A CA 1
ATOM 1541 C C . VAL A 1 194 ? -19.157 -8.254 -5.946 1.00 41.62 194 VAL A C 1
ATOM 1543 O O . VAL A 1 194 ? -19.677 -8.526 -7.026 1.00 41.62 194 VAL A O 1
ATOM 1546 N N . VAL A 1 195 ? -18.136 -7.404 -5.847 1.00 42.81 195 VAL A N 1
ATOM 1547 C CA . VAL A 1 195 ? -17.326 -7.049 -7.011 1.00 42.81 195 VAL A CA 1
ATOM 1548 C C . VAL A 1 195 ? -16.604 -8.326 -7.415 1.00 42.81 195 VAL A C 1
ATOM 1550 O O . VAL A 1 195 ? -15.667 -8.769 -6.746 1.00 42.81 195 VAL A O 1
ATOM 1553 N N . PHE A 1 196 ? -17.107 -8.967 -8.470 1.00 34.88 196 PHE A N 1
ATOM 1554 C CA . PHE A 1 196 ? -16.400 -10.057 -9.119 1.00 34.88 196 PHE A CA 1
ATOM 1555 C C . PHE A 1 196 ? -15.022 -9.527 -9.516 1.00 34.88 196 PHE A C 1
ATOM 1557 O O . PHE A 1 196 ? -14.957 -8.483 -10.168 1.00 34.88 196 PHE A O 1
ATOM 1564 N N . PRO A 1 197 ? -13.924 -10.193 -9.116 1.00 34.41 197 PRO A N 1
ATOM 1565 C CA . PRO A 1 197 ? -12.620 -9.827 -9.630 1.00 34.41 197 PRO A CA 1
ATOM 1566 C C . PRO A 1 197 ? -12.704 -9.948 -11.147 1.00 34.41 197 PRO A C 1
ATOM 1568 O O . PRO A 1 197 ? -13.105 -11.003 -11.655 1.00 34.41 197 PRO A O 1
ATOM 1571 N N . ASP A 1 198 ? -12.364 -8.869 -11.851 1.00 43.00 198 ASP A N 1
ATOM 1572 C CA . ASP A 1 198 ? -12.200 -8.893 -13.296 1.00 43.00 198 ASP A CA 1
ATOM 1573 C C . ASP A 1 198 ? -10.988 -9.784 -13.577 1.00 43.00 198 ASP A C 1
ATOM 1575 O O . ASP A 1 198 ? -9.841 -9.358 -13.681 1.00 43.00 198 ASP A O 1
ATOM 1579 N N . THR A 1 199 ? -11.237 -11.091 -13.585 1.00 44.84 199 THR A N 1
ATOM 1580 C CA . THR A 1 199 ? -10.294 -12.119 -14.008 1.00 44.84 199 THR A CA 1
ATOM 1581 C C . THR A 1 199 ? -10.288 -12.104 -15.527 1.00 44.84 199 THR A C 1
ATOM 1583 O O . THR A 1 199 ? -10.634 -13.073 -16.202 1.00 44.84 199 THR A O 1
ATOM 1586 N N . GLY A 1 200 ? -9.882 -10.955 -16.065 1.00 34.44 200 GLY A N 1
ATOM 1587 C CA . GLY A 1 200 ? -9.481 -10.760 -17.442 1.00 34.44 200 GLY A CA 1
ATOM 1588 C C . GLY A 1 200 ? -8.176 -11.503 -17.695 1.00 34.44 200 GLY A C 1
ATOM 1589 O O . GLY A 1 200 ? -7.117 -10.902 -17.781 1.00 34.44 200 GLY A O 1
ATOM 1590 N N . VAL A 1 201 ? -8.290 -12.828 -17.791 1.00 39.09 201 VAL A N 1
ATOM 1591 C CA . VAL A 1 201 ? -7.476 -13.710 -18.629 1.00 39.09 201 VAL A CA 1
ATOM 1592 C C . VAL A 1 201 ? -5.957 -13.575 -18.438 1.00 39.09 201 VAL A C 1
ATOM 1594 O O . VAL A 1 201 ? -5.256 -12.927 -19.210 1.00 39.09 201 VAL A O 1
ATOM 1597 N N . ASN A 1 202 ? -5.428 -14.356 -17.494 1.00 41.44 202 ASN A N 1
ATOM 1598 C CA . ASN A 1 202 ? -4.132 -14.993 -17.714 1.00 41.44 202 ASN A CA 1
ATOM 1599 C C . ASN A 1 202 ? -4.281 -15.945 -18.913 1.00 41.44 202 ASN A C 1
ATOM 1601 O O . ASN A 1 202 ? -4.842 -17.032 -18.776 1.00 41.44 202 ASN A O 1
ATOM 1605 N N . GLN A 1 203 ? -3.801 -15.531 -20.083 1.00 36.84 203 GLN A N 1
ATOM 1606 C CA . GLN A 1 203 ? -3.372 -16.447 -21.137 1.00 36.84 203 GLN A CA 1
ATOM 1607 C C . GLN A 1 203 ? -1.857 -16.297 -21.273 1.00 36.84 203 GLN A C 1
ATOM 1609 O O . GLN A 1 203 ? -1.350 -15.565 -22.119 1.00 36.84 203 GLN A O 1
ATOM 1614 N N . GLU A 1 204 ? -1.135 -16.984 -20.393 1.00 41.53 204 GLU A N 1
ATOM 1615 C CA . GLU A 1 204 ? 0.049 -17.690 -20.869 1.00 41.53 204 GLU A CA 1
ATOM 1616 C C . GLU A 1 204 ? -0.434 -18.966 -21.587 1.00 41.53 204 GLU A C 1
ATOM 1618 O O . GLU A 1 204 ? -1.482 -19.514 -21.240 1.00 41.53 204 GLU A O 1
ATOM 1623 N N . ASP A 1 205 ? 0.340 -19.390 -22.586 1.00 38.12 205 ASP A N 1
ATOM 1624 C CA . ASP A 1 205 ? 0.252 -20.635 -23.368 1.00 38.12 205 ASP A CA 1
ATOM 1625 C C . ASP A 1 205 ? -0.555 -20.626 -24.686 1.00 38.12 205 ASP A C 1
ATOM 1627 O O . ASP A 1 205 ? -1.687 -21.111 -24.761 1.00 38.12 205 ASP A O 1
ATOM 1631 N N . ALA A 1 206 ? 0.111 -20.172 -25.764 1.00 34.44 206 ALA A N 1
ATOM 1632 C CA . ALA A 1 206 ? 0.239 -20.894 -27.047 1.00 34.44 206 ALA A CA 1
ATOM 1633 C C . ALA A 1 206 ? 1.367 -20.315 -27.925 1.00 34.44 206 ALA A C 1
ATOM 1635 O O . ALA A 1 206 ? 1.336 -19.096 -28.211 1.00 34.44 206 ALA A O 1
#